Protein AF-A0A6M8HY46-F1 (afdb_monomer)

pLDDT: mean 87.0, std 11.38, range [36.12, 97.62]

Solvent-accessible surface area (backbone atoms only — not comparable to full-atom values): 14421 Å² total; per-residue (Å²): 135,82,87,56,67,69,51,73,50,73,51,75,43,36,33,42,38,44,47,75,97,75,38,59,34,36,33,39,39,39,37,40,35,39,36,30,63,43,80,40,85,47,103,86,55,80,64,50,73,41,64,33,35,41,39,40,38,43,29,23,40,53,49,40,84,61,55,84,82,42,60,67,64,39,78,38,35,58,48,26,30,39,32,39,71,41,82,34,80,90,74,72,43,78,43,48,36,30,37,82,44,76,78,67,87,56,64,75,48,70,88,59,55,90,45,49,54,69,59,53,56,48,40,54,49,53,57,49,42,40,73,75,43,34,85,18,36,45,56,66,51,75,46,52,48,89,68,27,80,46,71,66,53,28,52,52,53,51,53,58,47,41,59,34,61,53,49,62,61,60,36,67,51,96,89,36,72,66,20,25,29,43,34,57,88,47,44,42,62,75,44,44,66,78,91,76,56,92,36,56,42,80,47,61,55,71,56,54,52,50,54,49,51,52,49,52,51,51,51,51,52,50,52,51,54,50,50,56,50,51,53,49,55,51,51,53,50,53,50,53,54,50,54,49,52,50,50,52,53,49,50,54,52,52,52,54,67,76,52,70,133

Sequence (261 aa):
MDESNRTARAHTKLVRLLGQKNETHLLLINTESSLRDERLHESSAEPVTLTKAEIQLKVHYLDGPLLRETTSGSPIANFGGTIEPVWNSKTNGWCQRVRLSNGFVIIERPELRGLGLGTYLFAQIVLWAKRVAPQAWVQAIVLSSVQARDTESRNRRNKFYEKFGFEFDYRSVDGIKDAEGSSQSINISDMKVPDKIETIEVLPLINFLRENFEQMRKERSRFHSEVQRYERVVADHVALCRENNLLISLGRWLYRIRRPE

Mean predicted aligned error: 9.8 Å

Radius of gyration: 32.33 Å; Cα contacts (8 Å, |Δi|>4): 412; chains: 1; bounding box: 92×44×101 Å

Secondary structure (DSSP, 8-state):
------EEEEEEEEEEEE-GGG-EEEEEEEEEEEEEEEEEEETTEEEEEEEEEEEEEEEEEEESGGGGTS-TTEEEEEEEEEEEEEEETTTTEEEEEEE-SSS---BS-GGGTTSSHHHHHHHHHHHHHHHH-TTPEEPPPEE-GGG-SSHHHHHHHHHHHHTTT--EEEEEETTEEEEEEEEPP-BTTT----S--TTEEEE-HHHHHHHHHHHHHHHHHHHHHHHHHHHHHHHHHHHHHHHHHHHHHHHHHHHHHH---

Organism: NCBI:txid1484109

Structure (mmCIF, N/CA/C/O backbone):
data_AF-A0A6M8HY46-F1
#
_entry.id   AF-A0A6M8HY46-F1
#
loop_
_atom_site.group_PDB
_atom_site.id
_atom_site.type_symbol
_atom_site.label_atom_id
_atom_site.label_alt_id
_atom_site.label_comp_id
_atom_site.label_asym_id
_atom_site.label_entity_id
_atom_site.label_seq_id
_atom_site.pdbx_PDB_ins_code
_atom_site.Cartn_x
_atom_site.Cartn_y
_atom_site.Cartn_z
_atom_site.occupancy
_atom_site.B_iso_or_equiv
_atom_site.auth_seq_id
_atom_site.auth_comp_id
_atom_site.auth_asym_id
_atom_site.auth_atom_id
_atom_site.pdbx_PDB_model_num
ATOM 1 N N . MET A 1 1 ? 14.517 -16.560 30.825 1.00 36.12 1 MET A N 1
ATOM 2 C CA . MET A 1 1 ? 14.727 -15.700 29.644 1.00 36.12 1 MET A CA 1
ATOM 3 C C . MET A 1 1 ? 14.029 -16.402 28.504 1.00 36.12 1 MET A C 1
ATOM 5 O O . MET A 1 1 ? 14.567 -17.380 28.013 1.00 36.12 1 MET A O 1
ATOM 9 N N . ASP A 1 2 ? 12.782 -16.028 28.225 1.00 39.19 2 ASP A N 1
ATOM 10 C CA . ASP A 1 2 ? 11.952 -16.750 27.258 1.00 39.19 2 ASP A CA 1
ATOM 11 C C . ASP A 1 2 ? 12.088 -16.067 25.896 1.00 39.19 2 ASP A C 1
ATOM 13 O O . ASP A 1 2 ? 11.569 -14.969 25.667 1.00 39.19 2 ASP A O 1
ATOM 17 N N . GLU A 1 3 ? 12.889 -16.685 25.034 1.00 41.69 3 GLU A N 1
ATOM 18 C CA . GLU A 1 3 ? 13.154 -16.299 23.649 1.00 41.69 3 GLU A CA 1
ATOM 19 C C . GLU A 1 3 ? 11.897 -16.619 22.818 1.00 41.69 3 GLU A C 1
ATOM 21 O O . GLU A 1 3 ? 11.831 -17.549 22.021 1.00 41.69 3 GLU A O 1
ATOM 26 N N . SER A 1 4 ? 10.829 -15.879 23.107 1.00 52.06 4 SER A N 1
ATOM 27 C CA . SER A 1 4 ? 9.475 -16.097 22.608 1.00 52.06 4 SER A CA 1
ATOM 28 C C . SER A 1 4 ? 9.398 -15.835 21.100 1.00 52.06 4 SER A C 1
ATOM 30 O O . SER A 1 4 ? 9.246 -14.708 20.635 1.00 52.06 4 SER A O 1
ATOM 32 N N . ASN A 1 5 ? 9.551 -16.922 20.341 1.00 60.97 5 ASN A N 1
ATOM 33 C CA . ASN A 1 5 ? 8.979 -17.225 19.026 1.00 60.97 5 ASN A CA 1
ATOM 34 C C . ASN A 1 5 ? 8.768 -16.026 18.073 1.00 60.97 5 ASN A C 1
ATOM 36 O O . ASN A 1 5 ? 7.674 -15.780 17.559 1.00 60.97 5 ASN A O 1
ATOM 40 N N . ARG A 1 6 ? 9.831 -15.256 17.814 1.00 68.12 6 ARG A N 1
ATOM 41 C CA . ARG A 1 6 ? 9.782 -14.143 16.861 1.00 68.12 6 ARG A CA 1
ATOM 42 C C . ARG A 1 6 ? 9.878 -14.680 15.436 1.00 68.12 6 ARG A C 1
ATOM 44 O O . ARG A 1 6 ? 10.951 -15.074 14.989 1.00 68.12 6 ARG A O 1
ATOM 51 N N . THR A 1 7 ? 8.779 -14.633 14.688 1.00 81.19 7 THR A N 1
ATOM 52 C CA . THR A 1 7 ? 8.794 -14.961 13.254 1.00 81.19 7 THR A CA 1
ATOM 53 C C . THR A 1 7 ? 8.897 -13.675 12.444 1.00 81.19 7 THR A C 1
ATOM 55 O O . THR A 1 7 ? 8.008 -12.827 12.506 1.00 81.19 7 THR A O 1
ATOM 58 N N . ALA A 1 8 ? 9.970 -13.530 11.665 1.00 85.94 8 ALA A N 1
ATOM 59 C CA . ALA A 1 8 ? 10.131 -12.454 10.692 1.00 85.94 8 ALA A CA 1
ATOM 60 C C . ALA A 1 8 ? 9.970 -13.002 9.268 1.00 85.94 8 ALA A C 1
ATOM 62 O O . ALA A 1 8 ? 10.471 -14.078 8.944 1.00 85.94 8 ALA A O 1
ATOM 63 N N . ARG A 1 9 ? 9.263 -12.268 8.409 1.00 90.50 9 ARG A N 1
ATOM 64 C CA . ARG A 1 9 ? 9.092 -12.595 6.989 1.00 90.50 9 ARG A CA 1
ATOM 65 C C . ARG A 1 9 ? 9.348 -11.357 6.152 1.00 90.50 9 ARG A C 1
ATOM 67 O O . ARG A 1 9 ? 8.734 -10.319 6.392 1.00 90.50 9 ARG A O 1
ATOM 74 N N . ALA A 1 10 ? 10.195 -11.499 5.142 1.00 90.94 10 ALA A N 1
ATOM 75 C CA . ALA A 1 10 ? 10.438 -10.480 4.134 1.00 90.94 10 ALA A CA 1
ATOM 76 C C . ALA A 1 10 ? 10.132 -11.056 2.751 1.00 90.94 10 ALA A C 1
ATOM 78 O O . ALA A 1 10 ? 10.461 -12.207 2.466 1.00 90.94 10 ALA A O 1
ATOM 79 N N . HIS A 1 11 ? 9.482 -10.272 1.900 1.00 92.06 11 HIS A N 1
ATOM 80 C CA . HIS A 1 11 ? 9.309 -10.613 0.495 1.00 92.06 11 HIS A CA 1
ATOM 81 C C . HIS A 1 11 ? 9.240 -9.354 -0.362 1.00 92.06 11 HIS A C 1
ATOM 83 O O . HIS A 1 11 ? 8.873 -8.277 0.108 1.00 92.06 11 HIS A O 1
ATOM 89 N N . THR A 1 12 ? 9.561 -9.519 -1.639 1.00 92.62 12 THR A N 1
ATOM 90 C CA . THR A 1 12 ? 9.604 -8.430 -2.609 1.00 92.62 12 THR A CA 1
ATOM 91 C C . THR A 1 12 ? 8.684 -8.747 -3.775 1.00 92.62 12 THR A C 1
ATOM 93 O O . THR A 1 12 ? 8.670 -9.868 -4.284 1.00 92.62 12 THR A O 1
ATOM 96 N N . LYS A 1 13 ? 7.911 -7.750 -4.203 1.00 94.62 13 LYS A N 1
ATOM 97 C CA . LYS A 1 13 ? 7.051 -7.819 -5.384 1.00 94.62 13 LYS A CA 1
ATOM 98 C C . LYS A 1 13 ? 7.491 -6.769 -6.392 1.00 94.62 13 LYS A C 1
ATOM 100 O O . LYS A 1 13 ? 7.705 -5.614 -6.027 1.00 94.62 13 LYS A O 1
ATOM 105 N N . LEU A 1 14 ? 7.575 -7.173 -7.653 1.00 95.00 14 LEU A N 1
ATOM 106 C CA . LEU A 1 14 ? 7.642 -6.245 -8.770 1.00 95.00 14 LEU A CA 1
ATOM 107 C C . LEU A 1 14 ? 6.213 -5.921 -9.200 1.00 95.00 14 LEU A C 1
ATOM 109 O O . LEU A 1 14 ? 5.400 -6.826 -9.388 1.00 95.00 14 LEU A O 1
ATOM 113 N N . VAL A 1 15 ? 5.900 -4.639 -9.328 1.00 95.25 15 VAL A N 1
ATOM 114 C CA . VAL A 1 15 ? 4.565 -4.167 -9.683 1.00 95.25 15 VAL A CA 1
ATOM 115 C C . VAL A 1 15 ? 4.645 -3.261 -10.896 1.00 95.25 15 VAL A C 1
ATOM 117 O O . VAL A 1 15 ? 5.430 -2.316 -10.924 1.00 95.25 15 VAL A O 1
ATOM 120 N N . ARG A 1 16 ? 3.793 -3.540 -11.879 1.00 94.62 16 ARG A N 1
ATOM 121 C CA . ARG A 1 16 ? 3.498 -2.644 -12.987 1.00 94.62 16 ARG A CA 1
ATOM 122 C C . ARG A 1 16 ? 2.282 -1.804 -12.621 1.00 94.62 16 ARG A C 1
ATOM 124 O O . ARG A 1 16 ? 1.229 -2.346 -12.290 1.00 94.62 16 ARG A O 1
ATOM 131 N N . LEU A 1 17 ? 2.444 -0.490 -12.675 1.00 95.50 17 LEU A N 1
ATOM 132 C CA . LEU A 1 17 ? 1.395 0.492 -12.451 1.00 95.50 17 LEU A CA 1
ATOM 133 C C . LEU A 1 17 ? 1.113 1.225 -13.765 1.00 95.50 17 LEU A C 1
ATOM 135 O O . LEU A 1 17 ? 2.021 1.810 -14.354 1.00 95.50 17 LEU A O 1
ATOM 139 N N . LEU A 1 18 ? -0.139 1.190 -14.211 1.00 94.31 18 LEU A N 1
ATOM 140 C CA . LEU A 1 18 ? -0.606 1.908 -15.392 1.00 94.31 18 LEU A CA 1
ATOM 141 C C . LEU A 1 18 ? -1.011 3.333 -15.002 1.00 94.31 18 LEU A C 1
ATOM 143 O O . LEU A 1 18 ? -1.899 3.541 -14.172 1.00 94.31 18 LEU A O 1
ATOM 147 N N . GLY A 1 19 ? -0.308 4.299 -15.582 1.00 88.56 19 GLY A N 1
ATOM 148 C CA . GLY A 1 19 ? -0.511 5.730 -15.425 1.00 88.56 19 GLY A CA 1
ATOM 149 C C . GLY A 1 19 ? -1.497 6.319 -16.427 1.00 88.56 19 GLY A C 1
ATOM 150 O O . GLY A 1 19 ? -2.161 5.626 -17.202 1.00 88.56 19 GLY A O 1
ATOM 151 N N . GLN A 1 20 ? -1.591 7.647 -16.413 1.00 82.38 20 GLN A N 1
ATOM 152 C CA . GLN A 1 20 ? -2.360 8.375 -17.419 1.00 82.38 20 GLN A CA 1
ATOM 153 C C . GLN A 1 20 ? -1.732 8.183 -18.807 1.00 82.38 20 GLN A C 1
ATOM 155 O O . GLN A 1 20 ? -0.542 7.910 -18.926 1.00 82.38 20 GLN A O 1
ATOM 160 N N . LYS A 1 21 ? -2.537 8.300 -19.872 1.00 84.44 21 LYS A N 1
ATOM 161 C CA . LYS A 1 21 ? -2.082 8.114 -21.268 1.00 84.44 21 LYS A CA 1
ATOM 162 C C . LYS A 1 21 ? -1.397 6.762 -21.534 1.00 84.44 21 LYS A C 1
ATOM 164 O O . LYS A 1 21 ? -0.613 6.646 -22.471 1.00 84.44 21 LYS A O 1
ATOM 169 N N . ASN A 1 22 ? -1.731 5.741 -20.741 1.00 80.62 22 ASN A N 1
ATOM 170 C CA . ASN A 1 22 ? -1.172 4.393 -20.845 1.00 80.62 22 ASN A CA 1
ATOM 171 C C . ASN A 1 22 ? 0.342 4.319 -20.558 1.00 80.62 22 ASN A C 1
ATOM 173 O O . ASN A 1 22 ? 1.029 3.402 -21.012 1.00 80.62 22 ASN A O 1
ATOM 177 N N . GLU A 1 23 ? 0.868 5.285 -19.801 1.00 90.81 23 GLU A N 1
ATOM 178 C CA . GLU A 1 23 ? 2.235 5.235 -19.298 1.00 90.81 23 GLU A CA 1
ATOM 179 C C . GLU A 1 23 ? 2.414 4.054 -18.343 1.00 90.81 23 GLU A C 1
ATOM 181 O O . GLU A 1 23 ? 1.526 3.713 -17.565 1.00 90.81 23 GLU A O 1
ATOM 186 N N . THR A 1 24 ? 3.575 3.409 -18.402 1.00 93.44 24 THR A N 1
ATOM 187 C CA . THR A 1 24 ? 3.898 2.282 -17.528 1.00 93.44 24 THR A CA 1
ATOM 188 C C . THR A 1 24 ? 4.953 2.701 -16.517 1.00 93.44 24 THR A C 1
ATOM 190 O O . THR A 1 24 ? 6.006 3.220 -16.884 1.00 93.44 24 THR A O 1
ATOM 193 N N . HIS A 1 25 ? 4.676 2.442 -15.243 1.00 94.00 25 HIS A N 1
ATOM 194 C CA . HIS A 1 25 ? 5.615 2.627 -14.145 1.00 94.00 25 HIS A CA 1
ATOM 195 C C . HIS A 1 25 ? 5.941 1.272 -13.518 1.00 94.00 25 HIS A C 1
ATOM 197 O O . HIS A 1 25 ? 5.037 0.507 -13.171 1.00 94.00 25 HIS A O 1
ATOM 203 N N . LEU A 1 26 ? 7.225 0.974 -13.347 1.00 94.31 26 LEU A N 1
ATOM 204 C CA . LEU A 1 26 ? 7.693 -0.218 -12.649 1.00 94.31 26 LEU A CA 1
ATOM 205 C C . LEU A 1 26 ? 8.107 0.149 -11.230 1.00 94.31 26 LEU A C 1
ATOM 207 O O . LEU A 1 26 ? 8.917 1.049 -11.012 1.00 94.31 26 LEU A O 1
ATOM 211 N N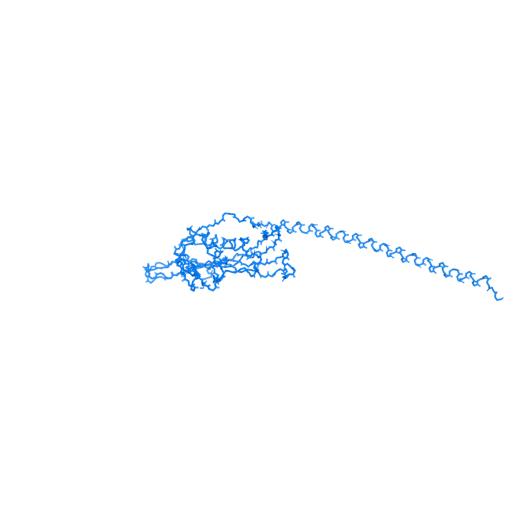 . LEU A 1 27 ? 7.549 -0.571 -10.263 1.00 95.69 27 LEU A N 1
ATOM 212 C CA . LEU A 1 27 ? 7.721 -0.328 -8.838 1.00 95.69 27 LEU A CA 1
ATOM 213 C C . LEU A 1 27 ? 8.221 -1.589 -8.139 1.00 95.69 27 LEU A C 1
ATOM 215 O O . LEU A 1 27 ? 7.752 -2.694 -8.413 1.00 95.69 27 LEU A O 1
ATOM 219 N N . LEU A 1 28 ? 9.115 -1.414 -7.171 1.00 95.56 28 LEU A N 1
ATOM 220 C CA . LEU A 1 28 ? 9.526 -2.469 -6.253 1.00 95.56 28 LEU A CA 1
ATOM 221 C C . LEU A 1 28 ? 8.842 -2.265 -4.907 1.00 95.56 28 LEU A C 1
ATOM 223 O O . LEU A 1 28 ? 9.018 -1.223 -4.278 1.00 95.56 28 LEU A O 1
ATOM 227 N N . ILE A 1 29 ? 8.100 -3.263 -4.439 1.00 96.38 29 ILE A N 1
ATOM 228 C CA . ILE A 1 29 ? 7.456 -3.238 -3.125 1.00 96.38 29 ILE A CA 1
ATOM 229 C C . ILE A 1 29 ? 8.140 -4.269 -2.241 1.00 96.38 29 ILE A C 1
ATOM 231 O O . ILE A 1 29 ? 7.979 -5.474 -2.439 1.00 96.38 29 ILE A O 1
ATOM 235 N N . ASN A 1 30 ? 8.877 -3.784 -1.249 1.00 96.12 30 ASN A N 1
ATOM 236 C CA . ASN A 1 30 ? 9.467 -4.609 -0.206 1.00 96.12 30 ASN A CA 1
ATOM 237 C C . ASN A 1 30 ? 8.501 -4.662 0.969 1.00 96.12 30 ASN A C 1
ATOM 239 O O . ASN A 1 30 ? 8.101 -3.623 1.489 1.00 96.12 30 ASN A O 1
ATOM 243 N N . THR A 1 31 ? 8.107 -5.864 1.368 1.00 96.50 31 THR A N 1
ATOM 244 C CA . THR A 1 31 ? 7.236 -6.093 2.516 1.00 96.50 31 THR A CA 1
ATOM 245 C C . THR A 1 31 ? 7.997 -6.859 3.581 1.00 96.50 31 THR A C 1
ATOM 247 O O . THR A 1 31 ? 8.391 -8.006 3.373 1.00 96.50 31 THR A O 1
ATOM 250 N N . GLU A 1 32 ? 8.161 -6.228 4.732 1.00 96.38 32 GLU A N 1
ATOM 251 C CA . GLU A 1 32 ? 8.745 -6.796 5.939 1.00 96.38 32 GLU A CA 1
ATOM 252 C C . GLU A 1 32 ? 7.624 -6.956 6.965 1.00 96.38 32 GLU A C 1
ATOM 254 O O . GLU A 1 32 ? 6.797 -6.065 7.139 1.00 96.38 32 GLU A O 1
ATOM 259 N N . SER A 1 33 ? 7.556 -8.097 7.638 1.00 95.25 33 SER A N 1
ATOM 260 C CA . SER A 1 33 ? 6.594 -8.320 8.713 1.00 95.25 33 SER A CA 1
ATOM 261 C C . SER A 1 33 ? 7.229 -9.114 9.837 1.00 95.25 33 SER A C 1
ATOM 263 O O . SER A 1 33 ? 8.087 -9.967 9.601 1.00 95.25 33 SER A O 1
ATOM 265 N N . SER A 1 34 ? 6.804 -8.838 11.061 1.00 94.69 34 SER A N 1
ATOM 266 C CA . SER A 1 34 ? 7.218 -9.600 12.228 1.00 94.69 34 SER A CA 1
ATOM 267 C C . SER A 1 34 ? 6.037 -9.857 13.146 1.00 94.69 34 SER A C 1
ATOM 269 O O . SER A 1 34 ? 5.108 -9.054 13.211 1.00 94.69 34 SER A O 1
ATOM 271 N N . LEU A 1 35 ? 6.072 -10.989 13.834 1.00 93.38 35 LEU A N 1
ATOM 272 C CA . LEU A 1 35 ? 5.115 -11.336 14.873 1.00 93.38 35 LEU A CA 1
ATOM 273 C C . LEU A 1 35 ? 5.852 -11.961 16.054 1.00 93.38 35 LEU A C 1
ATOM 275 O O . LEU A 1 35 ? 6.887 -12.611 15.880 1.00 93.38 35 LEU A O 1
ATOM 279 N N . ARG A 1 36 ? 5.315 -11.731 17.244 1.00 91.94 36 ARG A N 1
ATOM 280 C CA . ARG A 1 36 ? 5.731 -12.350 18.498 1.00 91.94 36 ARG A CA 1
ATOM 281 C C . ARG A 1 36 ? 4.516 -12.479 19.400 1.00 91.94 36 ARG A C 1
ATOM 283 O O . ARG A 1 36 ? 3.677 -11.577 19.426 1.00 91.94 36 ARG A O 1
ATOM 290 N N . ASP A 1 37 ? 4.451 -13.563 20.147 1.00 88.94 37 ASP A N 1
ATOM 291 C CA . ASP A 1 37 ? 3.416 -13.736 21.154 1.00 88.94 37 ASP A CA 1
ATOM 292 C C . ASP A 1 37 ? 3.875 -13.127 22.476 1.00 88.94 37 ASP A C 1
ATOM 294 O O . ASP A 1 37 ? 5.024 -13.276 22.890 1.00 88.94 37 ASP A O 1
ATOM 298 N N . GLU A 1 38 ? 2.977 -12.386 23.113 1.00 84.81 38 GLU A N 1
ATOM 299 C CA . GLU A 1 38 ? 3.217 -11.691 24.367 1.00 84.81 38 GLU A CA 1
ATOM 300 C C . GLU A 1 38 ? 2.279 -12.268 25.424 1.00 84.81 38 GLU A C 1
ATOM 302 O O . GLU A 1 38 ? 1.055 -12.266 25.273 1.00 84.81 38 GLU A O 1
ATOM 307 N N . ARG A 1 39 ? 2.872 -12.811 26.488 1.00 84.81 39 ARG A N 1
ATOM 308 C CA . ARG A 1 39 ? 2.135 -13.385 27.611 1.00 84.81 39 ARG A CA 1
ATOM 309 C C . ARG A 1 39 ? 1.835 -12.279 28.613 1.00 84.81 39 ARG A C 1
ATOM 311 O O . ARG A 1 39 ? 2.753 -11.686 29.175 1.00 84.81 39 ARG A O 1
ATOM 318 N N . LEU A 1 40 ? 0.556 -11.999 28.819 1.00 83.19 40 LEU A N 1
ATOM 319 C CA . LEU A 1 40 ? 0.087 -10.883 29.629 1.00 83.19 40 LEU A CA 1
ATOM 320 C C . LEU A 1 40 ? -0.595 -11.406 30.883 1.00 83.19 40 LEU A C 1
ATOM 322 O O . LEU A 1 40 ? -1.429 -12.308 30.831 1.00 83.19 40 LEU A O 1
ATOM 326 N N . HIS A 1 41 ? -0.212 -10.834 32.019 1.00 77.81 41 HIS A N 1
ATOM 327 C CA . HIS A 1 41 ? -0.793 -11.178 33.305 1.00 77.81 41 HIS A CA 1
ATOM 328 C C . HIS A 1 41 ? -2.026 -10.325 33.580 1.00 77.81 41 HIS A C 1
ATOM 330 O O . HIS A 1 41 ? -2.071 -9.131 33.276 1.00 77.81 41 HIS A O 1
ATOM 336 N N . GLU A 1 42 ? -3.010 -10.956 34.198 1.00 71.94 42 GLU A N 1
ATOM 337 C CA . GLU A 1 42 ? -4.210 -10.321 34.704 1.00 71.94 42 GLU A CA 1
ATOM 338 C C . GLU A 1 42 ? -4.318 -10.676 36.184 1.00 71.94 42 GLU A C 1
ATOM 340 O O . GLU A 1 42 ? -4.124 -11.832 36.558 1.00 71.94 42 GLU A O 1
ATOM 345 N N . SER A 1 43 ? -4.578 -9.687 37.042 1.00 63.56 43 SER A N 1
ATOM 346 C CA . SER A 1 43 ? -4.433 -9.809 38.503 1.00 63.56 43 SER A CA 1
ATOM 347 C C . SER A 1 43 ? -5.334 -10.867 39.166 1.00 63.56 43 SER A C 1
ATOM 349 O O . SER A 1 43 ? -5.256 -11.049 40.377 1.00 63.56 43 SER A O 1
ATOM 351 N N . SER A 1 44 ? -6.188 -11.560 38.403 1.00 56.69 44 SER A N 1
ATOM 352 C CA . SER A 1 44 ? -7.092 -12.608 38.896 1.00 56.69 44 SER A CA 1
ATOM 353 C C . SER A 1 44 ? -7.422 -13.722 37.883 1.00 56.69 44 SER A C 1
ATOM 355 O O . SER A 1 44 ? -8.296 -14.537 38.165 1.00 56.69 44 SER A O 1
ATOM 357 N N . ALA A 1 45 ? -6.742 -13.790 36.728 1.00 67.81 45 ALA A N 1
ATOM 358 C CA . ALA A 1 45 ? -7.051 -14.752 35.661 1.00 67.81 45 ALA A CA 1
ATOM 359 C C . ALA A 1 45 ? -5.798 -15.445 35.101 1.00 67.81 45 ALA A C 1
ATOM 361 O O . ALA A 1 45 ? -4.666 -15.006 35.329 1.00 67.81 45 ALA A O 1
ATOM 362 N N . GLU A 1 46 ? -6.002 -16.550 34.373 1.00 71.88 46 GLU A N 1
ATOM 363 C CA . GLU A 1 46 ? -4.920 -17.200 33.634 1.00 71.88 46 GLU A CA 1
ATOM 364 C C . GLU A 1 46 ? -4.273 -16.217 32.644 1.00 71.88 46 GLU A C 1
ATOM 366 O O . GLU A 1 46 ? -4.967 -15.402 32.033 1.00 71.88 46 GLU A O 1
ATOM 371 N N . PRO A 1 47 ? -2.940 -16.272 32.469 1.00 75.25 47 PRO A N 1
ATOM 372 C CA . PRO A 1 47 ? -2.245 -15.354 31.584 1.00 75.25 47 PRO A CA 1
ATOM 373 C C . PRO A 1 47 ? -2.716 -15.526 30.138 1.00 75.25 47 PRO A C 1
ATOM 375 O O . PRO A 1 47 ? -2.578 -16.601 29.549 1.00 75.25 47 PRO A O 1
ATOM 378 N N . VAL A 1 48 ? -3.208 -14.440 29.550 1.00 83.88 48 VAL A N 1
ATOM 379 C CA . VAL A 1 48 ? -3.643 -14.408 28.154 1.00 83.88 48 VAL A CA 1
ATOM 380 C C . VAL A 1 48 ? -2.417 -14.228 27.268 1.00 83.88 48 VAL A C 1
ATOM 382 O O . VAL A 1 48 ? -1.572 -13.368 27.514 1.00 83.88 48 VAL A O 1
ATOM 385 N N . THR A 1 49 ? -2.311 -15.038 26.219 1.00 84.31 49 THR A N 1
ATOM 386 C CA . THR A 1 49 ? -1.269 -14.874 25.201 1.00 84.31 49 THR A CA 1
ATOM 387 C C . THR A 1 49 ? -1.863 -14.125 24.019 1.00 84.31 49 THR A C 1
ATOM 389 O O . THR A 1 49 ? -2.791 -14.619 23.382 1.00 84.31 49 THR A O 1
ATOM 392 N N . LEU A 1 50 ? -1.354 -12.924 23.743 1.00 86.56 50 LEU A N 1
ATOM 393 C CA . LEU A 1 50 ? -1.798 -12.099 22.623 1.00 86.56 50 LEU A CA 1
ATOM 394 C C . LEU A 1 50 ? -0.646 -11.815 21.671 1.00 86.56 50 LEU A C 1
ATOM 396 O O . LEU A 1 50 ? 0.483 -11.553 22.078 1.00 86.56 50 LEU A O 1
ATOM 400 N N . THR A 1 51 ? -0.950 -11.813 20.380 1.00 90.06 51 THR A N 1
ATOM 401 C CA . THR A 1 51 ? 0.054 -11.547 19.355 1.00 90.06 51 THR A CA 1
ATOM 402 C C . THR A 1 51 ? 0.317 -10.052 19.232 1.00 90.06 51 THR A C 1
ATOM 404 O O . THR A 1 51 ? -0.608 -9.245 19.081 1.00 90.06 51 THR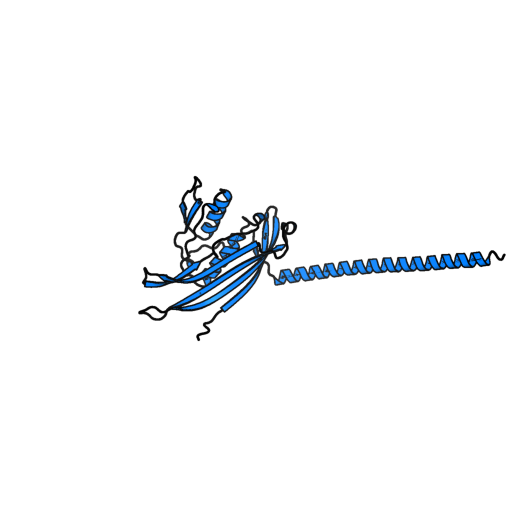 A O 1
ATOM 407 N N . LYS A 1 52 ? 1.602 -9.700 19.217 1.00 94.62 52 LYS A N 1
ATOM 408 C CA . LYS A 1 52 ? 2.125 -8.404 18.800 1.00 94.62 52 LYS A CA 1
ATOM 409 C C . LYS A 1 52 ? 2.780 -8.554 17.437 1.00 94.62 52 LYS A C 1
ATOM 411 O O . LYS A 1 52 ? 3.662 -9.393 17.254 1.00 94.62 52 LYS A O 1
ATOM 416 N N . ALA A 1 53 ? 2.369 -7.737 16.478 1.00 96.00 53 ALA A N 1
ATOM 417 C CA . ALA A 1 53 ? 2.848 -7.855 15.109 1.00 96.00 53 ALA A CA 1
ATOM 418 C C . ALA A 1 53 ? 3.023 -6.497 14.433 1.00 96.00 53 ALA A C 1
ATOM 420 O O . ALA A 1 53 ? 2.395 -5.508 14.805 1.00 96.00 53 ALA A O 1
ATOM 421 N N . GLU A 1 54 ? 3.872 -6.465 13.416 1.00 96.75 54 GLU A N 1
ATOM 422 C CA . GLU A 1 54 ? 4.150 -5.286 12.604 1.00 96.75 54 GLU A CA 1
ATOM 423 C C . GLU A 1 54 ? 4.301 -5.681 11.134 1.00 96.75 54 GLU A C 1
ATOM 425 O O . GLU A 1 54 ? 4.821 -6.757 10.823 1.00 96.75 54 GLU A O 1
ATOM 430 N N . ILE A 1 55 ? 3.864 -4.802 10.234 1.00 96.94 55 ILE A N 1
ATOM 431 C CA . ILE A 1 55 ? 4.127 -4.869 8.798 1.00 96.94 55 ILE A CA 1
ATOM 432 C C . ILE A 1 55 ? 4.638 -3.519 8.298 1.00 96.94 55 ILE A C 1
ATOM 434 O O . ILE A 1 55 ? 4.127 -2.472 8.689 1.00 96.94 55 ILE A O 1
ATOM 438 N N . GLN A 1 56 ? 5.614 -3.553 7.398 1.00 96.50 56 GLN A N 1
ATOM 439 C CA . GLN A 1 56 ? 6.167 -2.398 6.703 1.00 96.50 56 GLN A CA 1
ATOM 440 C C . GLN A 1 56 ? 6.233 -2.694 5.203 1.00 96.50 56 GLN A C 1
ATOM 442 O O . GLN A 1 56 ? 6.724 -3.742 4.784 1.00 96.50 56 GLN A O 1
ATOM 447 N N . LEU A 1 57 ? 5.738 -1.768 4.390 1.00 96.50 57 LEU A N 1
ATOM 448 C CA . LEU A 1 57 ? 5.738 -1.802 2.935 1.00 96.50 57 LEU A CA 1
ATOM 449 C C . LEU A 1 57 ? 6.501 -0.583 2.423 1.00 96.50 57 LEU A C 1
ATOM 451 O O . LEU A 1 57 ? 6.012 0.544 2.493 1.00 96.50 57 LEU A O 1
ATOM 455 N N . LYS A 1 58 ? 7.691 -0.818 1.872 1.00 95.69 58 LYS A N 1
ATOM 456 C CA . LYS A 1 58 ? 8.541 0.217 1.275 1.00 95.69 58 LYS A CA 1
ATOM 457 C C . LYS A 1 58 ? 8.458 0.116 -0.239 1.00 95.69 58 LYS A C 1
ATOM 459 O O . LYS A 1 58 ? 8.773 -0.933 -0.807 1.00 95.69 58 LYS A O 1
ATOM 464 N N . VAL A 1 59 ? 8.045 1.198 -0.887 1.00 96.19 59 VAL A N 1
ATOM 465 C CA . VAL A 1 59 ? 7.867 1.251 -2.340 1.00 96.19 59 VAL A CA 1
ATOM 466 C C . VAL A 1 59 ? 8.966 2.088 -2.964 1.00 96.19 59 VAL A C 1
ATOM 468 O O . VAL A 1 59 ? 9.160 3.238 -2.573 1.00 96.19 59 VAL A O 1
ATOM 471 N N . HIS A 1 60 ? 9.635 1.526 -3.964 1.00 95.06 60 HIS A N 1
ATOM 472 C CA . HIS A 1 60 ? 10.681 2.192 -4.726 1.00 95.06 60 HIS A CA 1
ATOM 473 C C . HIS A 1 60 ? 10.274 2.295 -6.191 1.00 95.06 60 HIS A C 1
ATOM 475 O O . HIS A 1 60 ? 9.715 1.351 -6.754 1.00 95.06 60 HIS A O 1
ATOM 481 N N . TYR A 1 61 ? 10.563 3.433 -6.808 1.00 94.69 61 TYR A N 1
ATOM 482 C CA . TYR A 1 61 ? 10.361 3.633 -8.236 1.00 94.69 61 TYR A CA 1
ATOM 483 C C . TYR A 1 61 ? 11.539 3.043 -9.004 1.00 94.69 61 TYR A C 1
ATOM 485 O O . TYR A 1 61 ? 12.673 3.454 -8.776 1.00 94.69 61 TYR A O 1
ATOM 493 N N . LEU A 1 62 ? 11.303 2.074 -9.885 1.00 92.38 62 LEU A N 1
ATOM 494 C CA . LEU A 1 62 ? 12.369 1.448 -10.668 1.00 92.38 62 LEU A CA 1
ATOM 495 C C . LEU A 1 62 ? 12.498 2.067 -12.051 1.00 92.38 62 LEU A C 1
ATOM 497 O O . LEU A 1 62 ? 13.609 2.405 -12.453 1.00 92.38 62 LEU A O 1
ATOM 501 N N . ASP A 1 63 ? 11.382 2.189 -12.765 1.00 90.88 63 ASP A N 1
ATOM 502 C CA . ASP A 1 63 ? 11.395 2.614 -14.160 1.00 90.88 63 ASP A CA 1
ATOM 503 C C . ASP A 1 63 ? 10.073 3.265 -14.580 1.00 90.88 63 ASP A C 1
ATOM 505 O O . ASP A 1 63 ? 9.027 3.067 -13.953 1.00 90.88 63 ASP A O 1
ATOM 509 N N . GLY A 1 64 ? 10.135 4.042 -15.655 1.00 90.75 64 GLY A N 1
ATOM 510 C CA . GLY A 1 64 ? 9.019 4.739 -16.269 1.00 90.75 64 GLY A CA 1
ATOM 511 C C . GLY A 1 64 ? 9.306 6.224 -16.522 1.00 90.75 64 GLY A C 1
ATOM 512 O O . GLY A 1 64 ? 10.404 6.721 -16.257 1.00 90.75 64 GLY A O 1
ATOM 513 N N . PRO A 1 65 ? 8.303 6.968 -17.020 1.00 90.50 65 PRO A N 1
ATOM 514 C CA . PRO A 1 65 ? 8.461 8.359 -17.458 1.00 90.50 65 PRO A CA 1
ATOM 515 C C . PRO A 1 65 ? 9.022 9.327 -16.410 1.00 90.50 65 PRO A C 1
ATOM 517 O O . PRO A 1 65 ? 9.681 10.303 -16.771 1.00 90.50 65 PRO A O 1
ATOM 520 N N . LEU A 1 66 ? 8.827 9.040 -15.118 1.00 87.56 66 LEU A N 1
ATOM 521 C CA . LEU A 1 66 ? 9.290 9.908 -14.035 1.00 87.56 66 LEU A CA 1
ATOM 522 C C . LEU A 1 66 ? 10.805 9.821 -13.799 1.00 87.56 66 LEU A C 1
ATOM 524 O O . LEU A 1 66 ? 11.335 10.651 -13.066 1.00 87.56 66 LEU A O 1
ATOM 528 N N . LEU A 1 67 ? 11.536 8.887 -14.430 1.00 86.31 67 LEU A N 1
ATOM 529 C CA . LEU A 1 67 ? 13.005 8.816 -14.323 1.00 86.31 67 LEU A CA 1
ATOM 530 C C . LEU A 1 67 ? 13.729 10.062 -14.861 1.00 86.31 67 LEU A C 1
ATOM 532 O O . LEU A 1 67 ? 14.906 10.263 -14.581 1.00 86.31 67 LEU A O 1
ATOM 536 N N . ARG A 1 68 ? 13.043 10.929 -15.613 1.00 81.94 68 ARG A N 1
ATOM 537 C CA . ARG A 1 68 ? 13.591 12.239 -16.004 1.00 81.94 68 ARG A CA 1
ATOM 538 C C . ARG A 1 68 ? 13.754 13.187 -14.815 1.00 81.94 68 ARG A C 1
ATOM 540 O O . ARG A 1 68 ? 14.591 14.080 -14.855 1.00 81.94 68 ARG A O 1
ATOM 547 N N . GLU A 1 69 ? 12.959 12.978 -13.773 1.00 80.38 69 GLU A N 1
ATOM 548 C CA . GLU A 1 69 ? 12.854 13.835 -12.589 1.00 80.38 69 GLU A CA 1
ATOM 549 C C . GLU A 1 69 ? 13.227 13.079 -11.302 1.00 80.38 69 GLU A C 1
ATOM 551 O O . GLU A 1 69 ? 13.264 13.649 -10.210 1.00 80.38 69 GLU A O 1
ATOM 556 N N . THR A 1 70 ? 13.505 11.776 -11.403 1.00 79.06 70 THR A N 1
ATOM 557 C CA . THR A 1 70 ? 13.841 10.929 -10.265 1.00 79.06 70 THR A CA 1
ATOM 558 C C . THR A 1 70 ? 14.874 9.868 -10.603 1.00 79.06 70 THR A C 1
ATOM 560 O O . THR A 1 70 ? 15.038 9.470 -11.750 1.00 79.06 70 THR A O 1
ATOM 563 N N . THR A 1 71 ? 15.555 9.364 -9.580 1.00 86.94 71 THR A N 1
ATOM 564 C CA . THR A 1 71 ? 16.509 8.268 -9.737 1.00 86.94 71 THR A CA 1
ATOM 565 C C . THR A 1 71 ? 15.798 6.931 -9.564 1.00 86.94 71 THR A C 1
ATOM 567 O O . THR A 1 71 ? 14.940 6.777 -8.685 1.00 86.94 71 THR A O 1
ATOM 570 N N . SER A 1 72 ? 16.185 5.945 -10.375 1.00 89.69 72 SER A N 1
ATOM 571 C CA . SER A 1 72 ? 15.798 4.552 -10.154 1.00 89.69 72 SER A CA 1
ATOM 572 C C . SER A 1 72 ? 16.195 4.109 -8.742 1.00 89.69 72 SER A C 1
ATOM 574 O O . SER A 1 72 ? 17.264 4.462 -8.241 1.00 89.69 72 SER A O 1
ATOM 576 N N . GLY A 1 73 ? 15.309 3.377 -8.075 1.00 89.06 73 GLY A N 1
ATOM 577 C CA . GLY A 1 73 ? 15.449 2.969 -6.681 1.00 89.06 73 GLY A CA 1
ATOM 578 C C . GLY A 1 73 ? 15.021 4.025 -5.657 1.00 89.06 73 GLY A C 1
ATOM 579 O O . GLY A 1 73 ? 15.107 3.758 -4.462 1.00 89.06 73 GLY A O 1
ATOM 580 N N . SER A 1 74 ? 14.542 5.203 -6.071 1.00 90.38 74 SER A N 1
ATOM 581 C 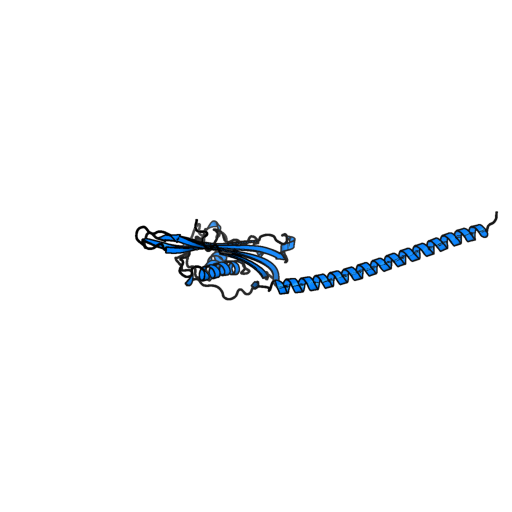CA . SER A 1 74 ? 14.072 6.222 -5.125 1.00 90.38 74 SER A CA 1
ATOM 582 C C . SER A 1 74 ? 12.829 5.753 -4.350 1.00 90.38 74 SER A C 1
ATOM 584 O O . SER A 1 74 ? 11.909 5.184 -4.950 1.00 90.38 74 SER A O 1
ATOM 586 N N . PRO A 1 75 ? 12.763 5.968 -3.021 1.00 93.06 75 PRO A N 1
ATOM 587 C CA . PRO A 1 75 ? 11.576 5.643 -2.242 1.00 93.06 75 PRO A CA 1
ATOM 588 C C . PRO A 1 75 ? 10.441 6.615 -2.586 1.00 93.06 75 PRO A C 1
ATOM 590 O O . PRO A 1 75 ? 10.645 7.827 -2.634 1.00 93.06 75 PRO A O 1
ATOM 593 N N . ILE A 1 76 ? 9.239 6.085 -2.811 1.00 94.00 76 ILE A N 1
ATOM 594 C CA . ILE A 1 76 ? 8.059 6.883 -3.188 1.00 94.00 76 ILE A CA 1
ATOM 595 C C . ILE A 1 76 ? 6.869 6.721 -2.245 1.00 94.00 76 ILE A C 1
ATOM 597 O O . ILE A 1 76 ? 5.930 7.511 -2.315 1.00 94.00 76 ILE A O 1
ATOM 601 N N . ALA A 1 77 ? 6.869 5.692 -1.399 1.00 93.88 77 ALA A N 1
ATOM 602 C CA . ALA A 1 77 ? 5.848 5.501 -0.378 1.00 93.88 77 ALA A CA 1
ATOM 603 C C . ALA A 1 77 ? 6.354 4.567 0.724 1.00 93.88 77 ALA A C 1
ATOM 605 O O . ALA A 1 77 ? 7.089 3.609 0.459 1.00 93.88 77 ALA A O 1
ATOM 606 N N . ASN A 1 78 ? 5.897 4.821 1.949 1.00 94.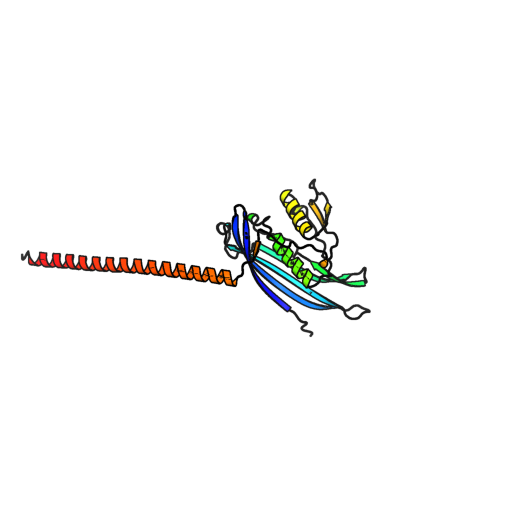31 78 ASN A N 1
ATOM 607 C CA . ASN A 1 78 ? 6.057 3.923 3.082 1.00 94.31 78 ASN A CA 1
ATOM 608 C C . ASN A 1 78 ? 4.699 3.733 3.763 1.00 94.31 78 ASN A C 1
ATOM 610 O O . ASN A 1 78 ? 4.031 4.699 4.128 1.00 94.31 78 ASN A O 1
ATOM 614 N N . PHE A 1 79 ? 4.278 2.483 3.875 1.00 95.50 79 PHE A N 1
ATOM 615 C CA . PHE A 1 79 ? 3.014 2.069 4.462 1.00 95.50 79 PHE A CA 1
ATOM 616 C C . PHE A 1 79 ? 3.324 1.054 5.552 1.00 95.50 79 PHE A C 1
ATOM 618 O O . PHE A 1 79 ? 4.212 0.228 5.391 1.00 95.50 79 PHE A O 1
ATOM 625 N N . GLY A 1 80 ? 2.580 1.064 6.645 1.00 95.75 80 GLY A N 1
ATOM 626 C CA . GLY A 1 80 ? 2.790 0.075 7.688 1.00 95.75 80 GLY A CA 1
ATOM 627 C C . GLY A 1 80 ? 1.620 -0.009 8.635 1.00 95.75 80 GLY A C 1
ATOM 628 O O . GLY A 1 80 ? 0.702 0.808 8.583 1.00 95.75 80 GLY A O 1
ATOM 629 N N . GLY A 1 81 ? 1.649 -1.033 9.469 1.00 96.69 81 GLY A N 1
ATOM 630 C CA . GLY A 1 81 ? 0.621 -1.270 10.461 1.00 96.69 81 GLY A CA 1
ATOM 631 C C . GLY A 1 81 ? 1.153 -2.084 11.623 1.00 96.69 81 GLY A C 1
ATOM 632 O O . GLY A 1 81 ? 2.133 -2.820 11.495 1.00 96.69 81 GLY A O 1
ATOM 633 N N . THR A 1 82 ? 0.493 -1.949 12.765 1.00 97.19 82 THR A N 1
ATOM 634 C CA . THR A 1 82 ? 0.858 -2.640 13.999 1.00 97.19 82 THR A CA 1
ATOM 635 C C . THR A 1 82 ? -0.361 -3.286 14.630 1.00 97.19 82 THR A C 1
ATOM 637 O O . THR A 1 82 ? -1.470 -2.764 14.557 1.00 97.19 82 THR A O 1
ATOM 640 N N . ILE A 1 83 ? -0.143 -4.427 15.269 1.00 96.44 83 ILE A N 1
ATOM 641 C CA . ILE A 1 83 ? -1.101 -5.092 16.144 1.00 96.44 83 ILE A CA 1
ATOM 642 C C . ILE A 1 83 ? -0.458 -5.126 17.517 1.00 96.44 83 ILE A C 1
ATOM 644 O O . ILE A 1 83 ? 0.665 -5.610 17.671 1.00 96.44 83 ILE A O 1
ATOM 648 N N . GLU A 1 84 ? -1.158 -4.587 18.502 1.00 94.81 84 GLU A N 1
ATOM 649 C CA . GLU A 1 84 ? -0.686 -4.535 19.877 1.00 94.81 84 GLU A CA 1
ATOM 650 C C . GLU A 1 84 ? -1.790 -4.974 20.845 1.00 94.81 84 GLU A C 1
ATOM 652 O O . GLU A 1 84 ? -2.965 -4.645 20.635 1.00 94.81 84 GLU A O 1
ATOM 657 N N . PRO A 1 85 ? -1.426 -5.703 21.911 1.00 93.38 85 PRO A N 1
ATOM 658 C CA . PRO A 1 85 ? -2.303 -5.896 23.051 1.00 93.38 85 PRO A CA 1
ATOM 659 C C . PRO A 1 85 ? -2.589 -4.570 23.754 1.00 93.38 85 PRO A C 1
ATOM 661 O O . PRO A 1 85 ? -1.703 -3.729 23.919 1.00 93.38 85 PRO A O 1
ATOM 664 N N . VAL A 1 86 ? -3.827 -4.385 24.193 1.00 92.38 86 VAL A N 1
ATOM 665 C CA . VAL A 1 86 ? -4.277 -3.184 24.897 1.00 92.38 86 VAL A CA 1
ATOM 666 C C . VAL A 1 86 ? -5.196 -3.592 26.031 1.00 92.38 86 VAL A C 1
ATOM 668 O O . VAL A 1 86 ? -6.083 -4.424 25.854 1.00 92.38 86 VAL A O 1
ATOM 671 N N . TRP A 1 87 ? -4.999 -2.981 27.194 1.00 90.00 87 TRP A N 1
ATOM 672 C CA . TRP A 1 87 ? -5.919 -3.142 28.307 1.00 90.00 87 TRP A CA 1
ATOM 673 C C . TRP A 1 87 ? -7.216 -2.374 28.042 1.00 90.00 87 TRP A C 1
ATOM 675 O O . TRP A 1 87 ? -7.195 -1.162 27.807 1.00 90.00 87 TRP A O 1
ATOM 685 N N . ASN A 1 88 ? -8.350 -3.065 28.106 1.00 87.69 88 ASN A N 1
ATOM 686 C CA . ASN A 1 88 ? -9.668 -2.462 28.024 1.00 87.69 88 ASN A CA 1
ATOM 687 C C . ASN A 1 88 ? -10.274 -2.369 29.426 1.00 87.69 88 ASN A C 1
ATOM 689 O O . ASN A 1 88 ? -10.730 -3.358 29.996 1.00 87.69 88 ASN A O 1
ATOM 693 N N . SER A 1 89 ? -10.323 -1.150 29.964 1.00 86.50 89 SER A N 1
ATOM 694 C CA . SER A 1 89 ? -10.880 -0.887 31.294 1.00 86.50 89 SER A CA 1
ATOM 695 C C . SER A 1 89 ? -12.381 -1.158 31.395 1.00 86.50 89 SER A C 1
ATOM 697 O O . SER A 1 89 ? -12.860 -1.457 32.482 1.00 86.50 89 SER A O 1
ATOM 699 N N . LYS A 1 90 ? -13.131 -1.082 30.287 1.00 86.56 90 LYS A N 1
ATOM 700 C CA . LYS A 1 90 ? -14.582 -1.325 30.289 1.00 86.56 90 LYS A CA 1
ATOM 701 C C . LYS A 1 90 ? -14.916 -2.803 30.425 1.00 86.56 90 LYS A C 1
ATOM 703 O O . LYS A 1 90 ? -15.898 -3.145 31.068 1.00 86.56 90 LYS A O 1
ATOM 708 N N . THR A 1 91 ? -14.117 -3.662 29.798 1.00 85.25 91 THR A N 1
ATOM 709 C CA . THR A 1 91 ? -14.280 -5.119 29.880 1.00 85.25 91 THR A CA 1
ATOM 710 C C . THR A 1 91 ? -13.403 -5.740 30.960 1.00 85.25 91 THR A C 1
ATOM 712 O O . THR A 1 91 ? -13.480 -6.945 31.147 1.00 85.25 91 THR A O 1
ATOM 715 N N . ASN A 1 92 ? -12.574 -4.930 31.633 1.00 85.19 92 ASN A N 1
ATOM 716 C CA . ASN A 1 92 ? -11.554 -5.365 32.583 1.00 85.19 92 ASN A CA 1
ATOM 717 C C . ASN A 1 92 ? -10.762 -6.561 32.036 1.00 85.19 92 ASN A C 1
ATOM 719 O O . ASN A 1 92 ? -10.790 -7.627 32.633 1.00 85.19 92 ASN A O 1
ATOM 723 N N . GLY A 1 93 ? -10.163 -6.383 30.854 1.00 87.00 93 GLY A N 1
ATOM 724 C CA . GLY A 1 93 ? -9.433 -7.450 30.174 1.00 87.00 93 GLY A CA 1
ATOM 725 C C . GLY A 1 93 ? -8.616 -6.971 28.979 1.00 87.00 93 GLY A C 1
ATOM 726 O O . GLY A 1 93 ? -8.790 -5.853 28.481 1.00 87.00 93 GLY A O 1
ATOM 727 N N . TRP A 1 94 ? -7.712 -7.827 28.506 1.00 89.25 94 TRP A N 1
ATOM 728 C CA . TRP A 1 94 ? -6.862 -7.552 27.349 1.00 89.25 94 TRP A CA 1
ATOM 729 C C . TRP A 1 94 ? -7.597 -7.767 26.021 1.00 89.25 94 TRP A C 1
ATOM 731 O O . TRP A 1 94 ? -8.305 -8.754 25.832 1.00 89.25 94 TRP A O 1
ATOM 741 N N . CYS A 1 95 ? -7.384 -6.869 25.061 1.00 89.88 95 CYS A N 1
ATOM 742 C CA . CYS A 1 95 ? -7.850 -7.016 23.685 1.00 89.88 95 CYS A CA 1
ATOM 743 C C . CYS A 1 95 ? -6.742 -6.676 22.680 1.00 89.88 95 CYS A C 1
ATOM 745 O O . CYS A 1 95 ? -5.706 -6.119 23.040 1.00 89.88 95 CYS A O 1
ATOM 747 N N . GLN A 1 96 ? -6.950 -7.008 21.405 1.00 92.94 96 GLN A N 1
ATOM 748 C CA . GLN A 1 96 ? -6.041 -6.610 20.330 1.00 92.94 96 GLN A CA 1
ATOM 749 C C . GLN A 1 96 ? -6.555 -5.361 19.616 1.00 92.94 96 GLN A C 1
ATOM 751 O O . GLN A 1 96 ? -7.725 -5.279 19.226 1.00 92.94 96 GLN A O 1
ATOM 756 N N . ARG A 1 97 ? -5.647 -4.408 19.400 1.00 95.31 97 ARG A N 1
ATOM 757 C CA . ARG A 1 97 ? -5.876 -3.200 18.606 1.00 95.31 97 ARG A CA 1
ATOM 758 C C . ARG A 1 97 ? -4.966 -3.198 17.389 1.00 95.31 97 ARG A C 1
ATOM 760 O O . ARG A 1 97 ? -3.783 -3.511 17.505 1.00 95.31 97 ARG A O 1
ATOM 767 N N . VAL A 1 98 ? -5.505 -2.782 16.246 1.00 96.75 98 VAL A N 1
ATOM 768 C CA . VAL A 1 98 ? -4.753 -2.661 14.991 1.00 96.75 98 VAL A CA 1
ATOM 769 C C . VAL A 1 98 ? -4.629 -1.206 14.569 1.00 96.75 98 VAL A C 1
ATOM 771 O O . VAL A 1 98 ? -5.630 -0.511 14.417 1.00 96.75 98 VAL A O 1
ATOM 774 N N . ARG A 1 99 ? -3.406 -0.749 14.308 1.00 96.50 99 ARG A N 1
ATOM 775 C CA . ARG A 1 99 ? -3.130 0.480 13.556 1.00 96.50 99 ARG A CA 1
ATOM 776 C C . ARG A 1 99 ? -2.832 0.096 12.117 1.00 96.50 99 ARG A C 1
ATOM 778 O O . ARG A 1 99 ? -1.938 -0.706 11.874 1.00 96.50 99 ARG A O 1
ATOM 785 N N . LEU A 1 100 ? -3.566 0.662 11.166 1.00 95.06 100 LEU A N 1
ATOM 786 C CA . LEU A 1 100 ? -3.401 0.368 9.733 1.00 95.06 100 LEU A CA 1
ATOM 787 C C . LEU A 1 100 ? -2.541 1.409 8.999 1.00 95.06 100 LEU A C 1
ATOM 789 O O . LEU A 1 100 ? -2.451 1.392 7.774 1.00 95.06 100 LEU A O 1
ATOM 793 N N . SER A 1 101 ? -1.937 2.332 9.745 1.00 90.44 101 SER A N 1
ATOM 794 C CA . SER A 1 101 ? -0.962 3.293 9.24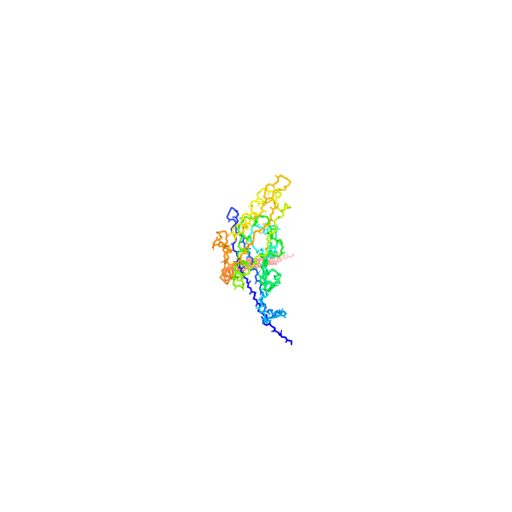4 1.00 90.44 101 SER A CA 1
ATOM 795 C C . SER A 1 101 ? 0.117 3.549 10.298 1.00 90.44 101 SER A C 1
ATOM 797 O O . SER A 1 101 ? -0.122 3.420 11.501 1.00 90.44 101 SER A O 1
ATOM 799 N N . ASN A 1 102 ? 1.284 4.013 9.850 1.00 82.06 102 ASN A N 1
ATOM 800 C CA . ASN A 1 102 ? 2.325 4.576 10.716 1.00 82.06 102 ASN A CA 1
ATOM 801 C C . ASN A 1 102 ? 2.082 6.082 10.970 1.00 82.06 102 ASN A C 1
ATOM 803 O O . ASN A 1 102 ? 3.015 6.882 10.965 1.00 82.06 102 ASN A O 1
ATOM 807 N N . GLY A 1 103 ? 0.819 6.499 11.109 1.00 76.69 103 GLY A N 1
ATOM 808 C CA . GLY A 1 103 ? 0.420 7.908 11.151 1.00 76.69 103 GLY A CA 1
ATOM 809 C C . GLY A 1 103 ? -0.076 8.395 9.792 1.00 76.69 103 GLY A C 1
ATOM 810 O O . GLY A 1 103 ? -1.275 8.328 9.521 1.00 76.69 103 GLY A O 1
ATOM 811 N N . PHE A 1 104 ? 0.829 8.859 8.925 1.00 71.56 104 PHE A N 1
ATOM 812 C CA . PHE A 1 104 ? 0.468 9.424 7.620 1.00 71.56 104 PHE A CA 1
ATOM 813 C C . PHE A 1 104 ? 0.589 8.414 6.479 1.00 71.56 104 PHE A C 1
ATOM 815 O O . PHE A 1 104 ? 1.531 7.630 6.412 1.00 71.56 104 PHE A O 1
ATOM 822 N N . VAL A 1 105 ? -0.368 8.476 5.554 1.00 82.94 105 VAL A N 1
ATOM 823 C CA . VAL A 1 105 ? -0.399 7.671 4.332 1.00 82.94 105 VAL A CA 1
ATOM 824 C C . VAL A 1 105 ? -0.165 8.600 3.146 1.00 82.94 105 VAL A C 1
ATOM 826 O O . VAL A 1 105 ? -1.062 9.348 2.755 1.00 82.94 105 VAL A O 1
ATOM 829 N N . ILE A 1 106 ? 1.051 8.590 2.599 1.00 86.06 106 ILE A N 1
ATOM 830 C CA . ILE A 1 106 ? 1.461 9.492 1.519 1.00 86.06 106 ILE A CA 1
ATOM 831 C C . ILE A 1 106 ? 2.157 8.701 0.410 1.00 86.06 106 ILE A C 1
ATOM 833 O O . ILE A 1 106 ? 2.949 7.794 0.654 1.00 86.06 106 ILE A O 1
ATOM 837 N N . ILE A 1 107 ? 1.830 9.073 -0.827 1.00 91.44 107 ILE A N 1
ATOM 838 C CA . ILE A 1 107 ? 2.624 8.758 -2.013 1.00 91.44 107 ILE A CA 1
ATOM 839 C C . ILE A 1 107 ? 3.349 10.050 -2.374 1.00 91.44 107 ILE A C 1
ATOM 841 O O . ILE A 1 107 ? 2.698 11.055 -2.680 1.00 91.44 107 ILE A O 1
ATOM 845 N N . GLU A 1 108 ? 4.674 10.034 -2.302 1.00 90.50 108 GLU A N 1
ATOM 846 C CA . GLU A 1 108 ? 5.523 11.223 -2.431 1.00 90.50 108 GLU A CA 1
ATOM 847 C C . GLU A 1 108 ? 5.438 11.848 -3.823 1.00 90.50 108 GLU A C 1
ATOM 849 O O . GLU A 1 108 ? 5.530 13.062 -3.958 1.00 90.50 108 GLU A O 1
ATOM 854 N N . ARG A 1 109 ? 5.185 11.032 -4.853 1.00 90.25 109 ARG A N 1
ATOM 855 C CA . ARG A 1 109 ? 5.009 11.477 -6.242 1.00 90.25 109 ARG A CA 1
ATOM 856 C C . ARG A 1 109 ? 3.541 11.793 -6.537 1.00 90.25 109 ARG A C 1
ATOM 858 O O . ARG A 1 109 ? 2.735 10.855 -6.573 1.00 90.25 109 ARG A O 1
ATOM 865 N N . PRO A 1 110 ? 3.154 13.072 -6.720 1.00 88.69 110 PRO A N 1
ATOM 866 C CA . PRO A 1 110 ? 1.775 13.446 -7.023 1.00 88.69 110 PRO A CA 1
ATOM 867 C C . PRO A 1 110 ? 1.222 12.779 -8.286 1.00 88.69 110 PRO A C 1
ATOM 869 O O . PRO A 1 110 ? 0.051 12.412 -8.302 1.00 88.69 110 PRO A O 1
ATOM 872 N N . GLU A 1 111 ? 2.071 12.546 -9.285 1.00 89.69 111 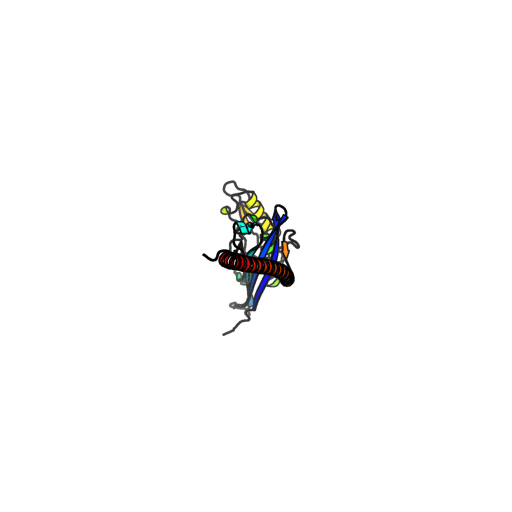GLU A N 1
ATOM 873 C CA . GLU A 1 111 ? 1.752 11.931 -10.580 1.00 89.69 111 GLU A CA 1
ATOM 874 C C . GLU A 1 111 ? 1.284 10.478 -10.425 1.00 89.69 111 GLU A C 1
ATOM 876 O O . GLU A 1 111 ? 0.515 9.969 -11.236 1.00 89.69 111 GLU A O 1
ATOM 881 N N . LEU A 1 112 ? 1.713 9.812 -9.346 1.00 91.12 112 LEU A N 1
ATOM 882 C CA . LEU A 1 112 ? 1.323 8.437 -9.031 1.00 91.12 112 LEU A CA 1
ATOM 883 C C . LEU A 1 112 ? 0.053 8.359 -8.165 1.00 91.12 112 LEU A C 1
ATOM 885 O O . LEU A 1 112 ? -0.458 7.267 -7.886 1.00 91.12 112 LEU A O 1
ATOM 889 N N . ARG A 1 113 ? -0.478 9.501 -7.706 1.00 90.44 113 ARG A N 1
ATOM 890 C CA . ARG A 1 113 ? -1.707 9.554 -6.902 1.00 90.44 113 ARG A CA 1
ATOM 891 C C . ARG A 1 113 ? -2.926 9.373 -7.801 1.00 90.44 113 ARG A C 1
ATOM 893 O O . ARG A 1 113 ? -2.960 9.799 -8.944 1.00 90.44 113 ARG A O 1
ATOM 900 N N . GLY A 1 114 ? -3.963 8.732 -7.265 1.00 88.06 114 GLY A N 1
ATOM 901 C CA . GLY A 1 114 ? -5.182 8.433 -8.027 1.00 88.06 114 GLY A CA 1
ATOM 902 C C . GLY A 1 114 ? -5.087 7.186 -8.913 1.00 88.06 114 GLY A C 1
ATOM 903 O O . GLY A 1 114 ? -6.122 6.639 -9.270 1.00 88.06 114 GLY A O 1
ATOM 904 N N . LEU A 1 115 ? -3.888 6.643 -9.147 1.00 91.69 115 LEU A N 1
ATOM 905 C CA . LEU A 1 115 ? -3.674 5.414 -9.924 1.00 91.69 115 LEU A CA 1
ATOM 906 C C . LEU A 1 115 ? -3.924 4.118 -9.127 1.00 91.69 115 LEU A C 1
ATOM 908 O O . LEU A 1 115 ? -3.458 3.053 -9.503 1.00 91.69 115 LEU A O 1
ATOM 912 N N . GLY A 1 116 ? -4.591 4.177 -7.972 1.00 92.81 116 GLY A N 1
ATOM 913 C CA . GLY A 1 116 ? -4.891 2.987 -7.159 1.00 92.81 116 GLY A CA 1
ATOM 914 C C . GLY A 1 116 ? -3.725 2.407 -6.339 1.00 92.81 116 GLY A C 1
ATOM 915 O O . GLY A 1 116 ? -3.971 1.524 -5.519 1.00 92.81 116 GLY A O 1
ATOM 916 N N . LEU A 1 117 ? -2.494 2.930 -6.458 1.00 94.88 117 LEU A N 1
ATOM 917 C CA . LEU A 1 117 ? -1.324 2.458 -5.690 1.00 94.88 117 LEU A CA 1
ATOM 918 C C . LEU A 1 117 ? -1.566 2.472 -4.176 1.00 94.88 117 LEU A C 1
ATOM 920 O O . LEU A 1 117 ? -1.315 1.478 -3.500 1.00 94.88 117 LEU A O 1
ATOM 924 N N . GLY A 1 118 ? -2.125 3.563 -3.647 1.00 94.75 118 GLY A N 1
ATOM 925 C CA . GLY A 1 118 ? -2.443 3.657 -2.220 1.00 94.75 118 GLY A CA 1
ATOM 926 C C . GLY A 1 118 ? -3.457 2.599 -1.787 1.00 94.75 118 GLY A C 1
ATOM 927 O O . GLY A 1 118 ? -3.283 1.965 -0.751 1.00 94.75 118 GLY A O 1
ATOM 928 N N . THR A 1 119 ? -4.491 2.359 -2.604 1.00 95.38 119 THR A N 1
ATOM 929 C CA . THR A 1 119 ? -5.500 1.318 -2.350 1.00 95.38 119 THR A CA 1
ATOM 930 C C . THR A 1 119 ? -4.859 -0.066 -2.322 1.00 95.38 119 THR A C 1
ATOM 932 O O . THR A 1 119 ? -5.152 -0.848 -1.426 1.00 95.38 119 THR A O 1
ATOM 935 N N . TYR A 1 120 ? -3.934 -0.360 -3.236 1.00 96.00 120 TYR A N 1
ATOM 936 C CA . TYR A 1 120 ? -3.235 -1.643 -3.245 1.00 96.00 120 TYR A CA 1
ATOM 937 C C . TYR A 1 120 ? -2.381 -1.847 -1.995 1.00 96.00 120 TYR A C 1
ATOM 939 O O . TYR A 1 120 ? -2.479 -2.889 -1.351 1.00 96.00 120 TYR A O 1
ATOM 947 N N . LEU A 1 121 ? -1.577 -0.848 -1.621 1.00 96.06 121 LEU A N 1
ATOM 948 C CA . LEU A 1 121 ? -0.707 -0.925 -0.445 1.00 96.06 121 LEU A CA 1
ATOM 949 C C . LEU A 1 121 ? -1.518 -1.093 0.843 1.00 96.06 121 LEU A C 1
ATOM 951 O O . LEU A 1 121 ? -1.201 -1.950 1.665 1.00 96.06 121 LEU A O 1
ATOM 955 N N . PHE A 1 122 ? -2.603 -0.333 0.989 1.00 96.69 122 PHE A N 1
ATOM 956 C CA . PHE A 1 122 ? -3.478 -0.438 2.153 1.00 96.69 122 PHE A CA 1
ATOM 957 C C . PHE A 1 122 ? -4.219 -1.779 2.200 1.00 96.69 122 PHE A C 1
ATOM 959 O O . PHE A 1 122 ? -4.310 -2.389 3.263 1.00 96.69 122 PHE A O 1
ATOM 966 N N . ALA A 1 123 ? -4.651 -2.310 1.050 1.00 96.75 123 ALA A N 1
ATOM 967 C CA . ALA A 1 123 ? -5.219 -3.653 0.963 1.00 96.75 123 ALA A CA 1
ATOM 968 C C . ALA A 1 123 ? -4.243 -4.727 1.466 1.00 96.75 123 ALA A C 1
ATOM 970 O O . ALA A 1 123 ? -4.662 -5.634 2.181 1.00 96.75 123 ALA A O 1
ATOM 971 N N . GLN A 1 124 ? -2.942 -4.615 1.170 1.00 96.06 124 GLN A N 1
ATOM 972 C CA . GLN A 1 124 ? -1.947 -5.551 1.709 1.00 96.06 124 GLN A CA 1
ATOM 973 C C . GLN A 1 124 ? -1.872 -5.497 3.245 1.00 96.06 124 GLN A C 1
ATOM 975 O O . GLN A 1 124 ? -1.746 -6.550 3.873 1.00 96.06 124 GLN A O 1
ATOM 980 N N . ILE A 1 125 ? -1.990 -4.310 3.855 1.00 97.00 125 ILE A N 1
ATOM 981 C CA . ILE A 1 125 ? -2.028 -4.160 5.320 1.00 97.00 125 ILE A CA 1
ATOM 982 C C . ILE A 1 125 ? -3.302 -4.787 5.887 1.00 97.00 125 ILE A C 1
ATOM 984 O O . ILE A 1 125 ? -3.221 -5.575 6.825 1.00 97.00 125 ILE A O 1
ATOM 988 N N . VAL A 1 126 ? -4.473 -4.502 5.312 1.00 97.44 126 VAL A N 1
ATOM 989 C CA . VAL A 1 126 ? -5.746 -5.069 5.789 1.00 97.44 126 VAL A CA 1
ATOM 990 C C . VAL A 1 126 ? -5.741 -6.597 5.672 1.00 97.44 126 VAL A C 1
ATOM 992 O O . VAL A 1 126 ? -6.101 -7.286 6.622 1.00 97.44 126 VAL A O 1
ATOM 995 N N . LEU A 1 127 ? -5.260 -7.154 4.556 1.00 96.75 127 LEU A N 1
ATOM 996 C CA . LEU A 1 127 ? -5.118 -8.605 4.368 1.00 96.75 127 LEU A CA 1
ATOM 997 C C . LEU A 1 127 ? -4.100 -9.231 5.329 1.00 96.75 127 LEU A C 1
ATOM 999 O O . LEU A 1 127 ? -4.255 -10.377 5.752 1.00 96.75 127 LEU A O 1
ATOM 1003 N N . TRP A 1 128 ? -3.032 -8.512 5.671 1.00 96.81 128 TRP A N 1
ATOM 1004 C CA . TRP A 1 128 ? -2.121 -8.935 6.728 1.00 96.81 128 TRP A CA 1
ATOM 1005 C C . TRP A 1 128 ? -2.826 -8.957 8.087 1.00 96.81 128 TRP A C 1
ATOM 1007 O O . TRP A 1 128 ? -2.808 -9.995 8.746 1.00 96.81 128 TRP A O 1
ATOM 1017 N N . ALA A 1 129 ? -3.518 -7.881 8.460 1.00 97.00 129 ALA A N 1
ATOM 1018 C CA . ALA A 1 129 ? -4.211 -7.783 9.738 1.00 97.00 129 ALA A CA 1
ATOM 1019 C C . ALA A 1 129 ? -5.308 -8.849 9.883 1.00 97.00 129 ALA A C 1
ATOM 1021 O O . ALA A 1 129 ? -5.367 -9.517 10.912 1.00 97.00 129 ALA A O 1
ATOM 1022 N N . LYS A 1 130 ? -6.100 -9.097 8.829 1.00 97.19 130 LYS A N 1
ATOM 1023 C CA . LYS A 1 130 ? -7.113 -10.167 8.795 1.00 97.19 130 LYS A CA 1
ATOM 1024 C C . LYS A 1 130 ? -6.530 -11.555 9.054 1.00 97.19 130 LYS A C 1
ATOM 1026 O O . LYS A 1 130 ? -7.191 -12.378 9.672 1.00 97.19 130 LYS A O 1
ATOM 1031 N N . ARG A 1 131 ? -5.305 -11.826 8.591 1.00 95.50 131 ARG A N 1
ATOM 1032 C CA . ARG A 1 131 ? -4.635 -13.118 8.821 1.00 95.50 131 ARG A CA 1
ATOM 1033 C C . ARG A 1 131 ? -4.074 -13.256 10.232 1.00 95.50 131 ARG A C 1
ATOM 1035 O O . ARG A 1 131 ? -4.017 -14.370 10.732 1.00 95.50 131 ARG A O 1
ATOM 1042 N N . VAL A 1 132 ? -3.613 -12.159 10.832 1.00 94.50 132 VAL A N 1
ATOM 1043 C CA . VAL A 1 132 ? -2.927 -12.191 12.133 1.00 94.50 132 VAL A CA 1
ATOM 1044 C C . VAL A 1 132 ? -3.907 -12.056 13.297 1.00 94.50 132 VAL A C 1
ATOM 1046 O O . VAL A 1 132 ? -3.799 -12.794 14.267 1.00 94.50 132 VAL A O 1
ATOM 1049 N N . ALA A 1 133 ? -4.852 -11.121 13.214 1.00 94.31 133 ALA A N 1
ATOM 1050 C CA . ALA A 1 133 ? -5.775 -10.803 14.298 1.00 94.31 133 ALA A CA 1
ATOM 1051 C C . ALA A 1 133 ? -7.153 -10.404 13.737 1.00 94.31 133 ALA A C 1
ATOM 1053 O O . ALA A 1 133 ? -7.527 -9.230 13.783 1.00 94.31 133 ALA A O 1
ATOM 1054 N N . PRO A 1 134 ? -7.930 -11.360 13.189 1.00 95.19 134 PRO A N 1
ATOM 1055 C CA . PRO A 1 134 ? -9.210 -11.066 12.545 1.00 95.19 134 PRO A CA 1
ATOM 1056 C C . PRO A 1 134 ? -10.235 -10.433 13.486 1.00 95.19 134 PRO A C 1
ATOM 1058 O O . PRO A 1 134 ? -11.093 -9.711 13.007 1.00 95.19 134 PRO A O 1
ATOM 1061 N N . GLN A 1 135 ? -10.137 -10.686 14.795 1.00 93.69 135 GLN A N 1
ATOM 1062 C CA . GLN A 1 135 ? -11.065 -10.176 15.812 1.00 93.69 135 GLN A CA 1
ATOM 1063 C C . GLN A 1 135 ? -10.621 -8.847 16.434 1.00 93.69 135 GLN A C 1
ATOM 1065 O O . GLN A 1 135 ? -11.305 -8.315 17.310 1.00 93.69 135 GLN A O 1
ATOM 1070 N N . ALA A 1 136 ? -9.471 -8.311 16.025 1.00 94.56 136 ALA A N 1
ATOM 1071 C CA . ALA A 1 136 ? -8.952 -7.077 16.584 1.00 94.56 136 ALA A CA 1
ATOM 1072 C C . ALA A 1 136 ? -9.753 -5.858 16.108 1.00 94.56 136 ALA A C 1
ATOM 1074 O O . ALA A 1 136 ? -10.262 -5.806 14.985 1.00 94.56 136 ALA A O 1
ATOM 1075 N N . TRP A 1 137 ? -9.816 -4.848 16.970 1.00 95.38 137 TRP A N 1
ATOM 1076 C CA . TRP A 1 137 ? -10.469 -3.583 16.658 1.00 95.38 137 TRP A CA 1
ATOM 1077 C C . TRP A 1 137 ? -9.488 -2.622 16.004 1.00 95.38 137 TRP A C 1
ATOM 1079 O O . TRP A 1 137 ? -8.342 -2.479 16.443 1.00 95.38 137 TRP A O 1
ATOM 1089 N N . VAL A 1 138 ? -9.940 -1.939 14.959 1.00 96.56 138 VAL A N 1
ATOM 1090 C CA . VAL A 1 138 ? -9.133 -0.923 14.290 1.00 96.56 138 VAL A CA 1
ATOM 1091 C C . VAL A 1 138 ? -9.074 0.326 15.160 1.00 96.56 138 VAL A C 1
ATOM 1093 O O . VAL A 1 138 ? -10.091 0.833 15.630 1.00 96.56 138 VAL A O 1
ATOM 1096 N N . GLN A 1 139 ? -7.869 0.845 15.375 1.00 95.50 139 GLN A N 1
ATOM 1097 C CA . GLN A 1 139 ? -7.692 2.159 15.966 1.00 95.50 139 GLN A CA 1
ATOM 1098 C C . GLN A 1 139 ? -8.303 3.220 15.053 1.00 95.50 139 GLN A C 1
ATOM 1100 O O . GLN A 1 139 ? -7.990 3.261 13.864 1.00 95.50 139 GLN A O 1
ATOM 1105 N N . ALA A 1 140 ? -9.120 4.096 15.638 1.00 94.50 140 ALA A N 1
ATOM 1106 C CA . ALA A 1 140 ? -9.806 5.147 14.905 1.00 94.50 140 ALA A CA 1
ATOM 1107 C C . ALA A 1 140 ? -8.844 5.968 14.032 1.00 94.50 140 ALA A C 1
ATOM 1109 O O . ALA A 1 140 ? -7.787 6.420 14.485 1.00 94.50 140 ALA A O 1
ATOM 1110 N N . ILE A 1 141 ? -9.237 6.163 12.776 1.00 93.75 141 ILE A N 1
ATOM 1111 C CA . ILE A 1 141 ? -8.539 7.016 11.821 1.00 93.75 141 ILE A CA 1
ATOM 1112 C C . ILE A 1 141 ? -9.061 8.434 11.997 1.00 93.75 141 ILE A C 1
ATOM 1114 O O . ILE A 1 141 ? -10.265 8.671 11.918 1.00 93.75 141 ILE A O 1
ATOM 1118 N N . VAL A 1 142 ? -8.149 9.380 12.202 1.00 92.88 142 VAL A N 1
ATOM 1119 C CA . VAL A 1 142 ? -8.483 10.798 12.337 1.00 92.88 142 VAL A CA 1
ATOM 1120 C C . VAL A 1 142 ? -8.114 11.524 11.050 1.00 92.88 142 VAL A C 1
ATOM 1122 O O . VAL A 1 142 ? -6.967 11.494 10.604 1.00 92.88 142 VAL A O 1
ATOM 1125 N N . LEU A 1 143 ? -9.100 12.179 10.447 1.00 91.69 143 LEU A N 1
ATOM 1126 C CA . LEU A 1 143 ? -8.948 12.995 9.252 1.00 91.69 143 LEU A CA 1
ATOM 1127 C C . LEU A 1 143 ? -8.738 14.454 9.658 1.00 91.69 143 LEU A C 1
ATOM 1129 O O . LEU A 1 143 ? -9.547 15.013 10.393 1.00 91.69 143 LEU A O 1
ATOM 1133 N N . SER A 1 144 ? -7.670 15.070 9.151 1.00 88.75 144 SER A N 1
ATOM 1134 C CA . SER A 1 144 ? -7.327 16.471 9.425 1.00 88.75 144 SER A CA 1
ATOM 1135 C C . SER A 1 144 ? -7.685 17.392 8.256 1.00 88.75 144 SER A C 1
ATOM 1137 O O . SER A 1 144 ? -7.438 17.055 7.092 1.00 88.75 144 SER A O 1
ATOM 1139 N N . SER A 1 145 ? -8.187 18.588 8.566 1.00 86.69 145 SER A N 1
ATOM 1140 C CA . SER A 1 145 ? -8.508 19.656 7.609 1.00 86.69 145 SER A CA 1
ATOM 1141 C C . SER A 1 145 ? -7.296 20.109 6.790 1.00 86.69 145 SER A C 1
ATOM 1143 O O . SER A 1 145 ? -7.437 20.459 5.618 1.00 86.69 145 SER A O 1
ATOM 1145 N N . VAL A 1 146 ? -6.081 20.003 7.342 1.00 84.88 146 VAL A N 1
ATOM 1146 C CA . VAL A 1 146 ? -4.820 20.336 6.650 1.00 84.88 146 VAL A CA 1
ATOM 1147 C C . VAL A 1 146 ? -4.654 19.531 5.355 1.00 84.88 146 VAL A C 1
ATOM 1149 O O . VAL A 1 146 ? -4.099 20.031 4.379 1.00 84.88 146 VAL A O 1
ATOM 1152 N N . GLN A 1 147 ? -5.191 18.309 5.314 1.00 76.12 147 GLN A N 1
ATOM 1153 C CA . GLN A 1 147 ? -5.153 17.419 4.149 1.00 76.12 147 GLN A CA 1
ATOM 1154 C C . GLN A 1 147 ? -6.390 17.540 3.239 1.00 76.12 147 GLN A C 1
ATOM 1156 O O . GLN A 1 147 ? -6.506 16.798 2.265 1.00 76.12 147 GLN A O 1
ATOM 1161 N N . ALA A 1 148 ? -7.319 18.445 3.558 1.00 80.62 148 ALA A N 1
ATOM 1162 C CA . ALA A 1 148 ? -8.602 18.626 2.877 1.00 80.62 148 ALA A CA 1
ATOM 1163 C C . ALA A 1 148 ? -8.796 20.037 2.291 1.00 80.62 148 ALA A C 1
ATOM 1165 O O . ALA A 1 148 ? -9.912 20.385 1.918 1.00 80.62 148 ALA A O 1
ATOM 1166 N N . ARG A 1 149 ? -7.725 20.844 2.194 1.00 80.00 149 ARG A N 1
ATOM 1167 C CA . ARG A 1 149 ? -7.781 22.216 1.648 1.00 80.00 149 ARG A CA 1
ATOM 1168 C C . ARG A 1 149 ? -8.299 22.274 0.211 1.00 80.00 149 ARG A C 1
ATOM 1170 O O . ARG A 1 149 ? -8.963 23.230 -0.167 1.00 80.00 149 ARG A O 1
ATOM 1177 N N . ASP A 1 150 ? -7.986 21.248 -0.572 1.00 84.94 150 ASP A N 1
ATOM 1178 C CA . ASP A 1 150 ? -8.471 21.073 -1.935 1.00 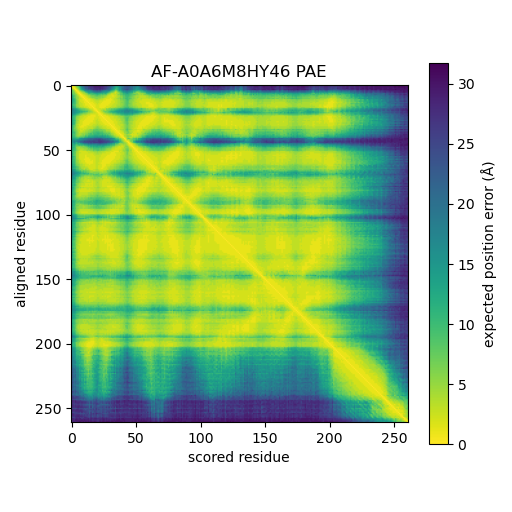84.94 150 ASP A CA 1
ATOM 1179 C C . ASP A 1 150 ? -9.616 20.045 -1.975 1.00 84.94 150 ASP A C 1
ATOM 1181 O O . ASP A 1 150 ? -9.544 18.976 -1.355 1.00 84.94 150 ASP A O 1
ATOM 1185 N N . THR A 1 151 ? -10.670 20.365 -2.733 1.00 87.06 151 THR A N 1
ATOM 1186 C CA . THR A 1 151 ? -11.882 19.540 -2.848 1.00 87.06 151 THR A CA 1
ATOM 1187 C C . THR A 1 151 ? -11.577 18.173 -3.456 1.00 87.06 151 THR A C 1
ATOM 1189 O O . THR A 1 151 ? -12.106 17.162 -2.984 1.00 87.06 151 THR A O 1
ATOM 1192 N N . GLU A 1 152 ? -10.717 18.113 -4.474 1.00 86.56 152 GLU A N 1
ATOM 1193 C CA . GLU A 1 152 ? -10.354 16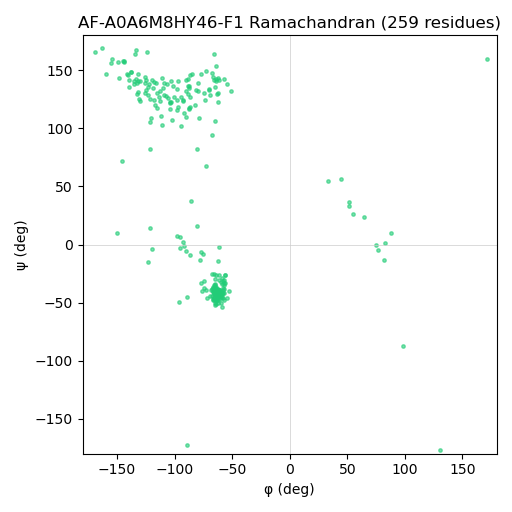.851 -5.121 1.00 86.56 152 GLU A CA 1
ATOM 1194 C C . GLU A 1 152 ? -9.576 15.948 -4.154 1.00 86.56 152 GLU A C 1
ATOM 1196 O O . GLU A 1 152 ? -9.916 14.776 -3.961 1.00 86.56 152 GLU A O 1
ATOM 1201 N N . SER A 1 153 ? -8.582 16.511 -3.470 1.00 85.00 153 SER A N 1
ATOM 1202 C CA . SER A 1 153 ? -7.748 15.827 -2.482 1.00 85.00 153 SER A CA 1
ATOM 1203 C C . SER A 1 153 ? -8.561 15.301 -1.302 1.00 85.00 153 SER A C 1
ATOM 1205 O O . SER A 1 153 ? -8.381 14.140 -0.917 1.00 85.00 153 SER A O 1
ATOM 1207 N N . ARG A 1 154 ? -9.506 16.099 -0.786 1.00 90.19 154 ARG A N 1
ATOM 1208 C CA . ARG A 1 154 ? -10.460 15.678 0.250 1.00 90.19 154 ARG A CA 1
ATOM 1209 C C . ARG A 1 154 ? -11.295 14.495 -0.223 1.00 90.19 154 ARG A C 1
ATOM 1211 O O . ARG A 1 154 ? -11.327 13.462 0.442 1.00 90.19 154 ARG A O 1
ATOM 1218 N N . ASN A 1 155 ? -11.944 14.627 -1.380 1.00 90.25 155 ASN A N 1
ATOM 1219 C CA . ASN A 1 155 ? -12.822 13.588 -1.909 1.00 90.25 155 ASN A CA 1
ATOM 1220 C C . ASN A 1 155 ? -12.044 12.289 -2.171 1.00 90.25 155 ASN A C 1
ATOM 1222 O O . ASN A 1 155 ? -12.538 11.205 -1.868 1.00 90.25 155 ASN A O 1
ATOM 1226 N N . ARG A 1 156 ? -10.809 12.382 -2.679 1.00 89.25 156 ARG A N 1
ATOM 1227 C CA . ARG A 1 156 ? -9.920 11.231 -2.886 1.00 89.25 156 ARG A CA 1
ATOM 1228 C C . ARG A 1 156 ? -9.544 10.553 -1.568 1.00 89.25 156 ARG A C 1
ATOM 1230 O O . ARG A 1 156 ? -9.586 9.328 -1.506 1.00 89.25 156 ARG A O 1
ATOM 1237 N N . ARG A 1 157 ? -9.188 11.321 -0.532 1.00 91.00 157 ARG A N 1
ATOM 1238 C CA . ARG A 1 157 ? -8.847 10.808 0.808 1.00 91.00 157 ARG A CA 1
ATOM 1239 C C . ARG A 1 157 ? -10.039 10.119 1.474 1.00 91.00 157 ARG A C 1
ATOM 1241 O O . ARG A 1 157 ? -9.882 9.018 1.988 1.00 91.00 157 ARG A O 1
ATOM 1248 N N . ASN A 1 158 ? -11.215 10.743 1.457 1.00 93.00 158 ASN A N 1
ATOM 1249 C CA . ASN A 1 158 ? -12.413 10.192 2.096 1.00 93.00 158 ASN A CA 1
ATOM 1250 C C . ASN A 1 158 ? -12.833 8.887 1.399 1.00 93.00 158 ASN A C 1
ATOM 1252 O O . ASN A 1 158 ? -12.843 7.830 2.031 1.00 93.00 158 ASN A O 1
ATOM 1256 N N . LYS A 1 159 ? -12.973 8.920 0.064 1.00 92.25 159 LYS A N 1
ATOM 1257 C CA . LYS A 1 159 ? -13.257 7.723 -0.747 1.00 92.25 159 LYS A CA 1
ATOM 1258 C C . LYS A 1 159 ? -12.206 6.628 -0.588 1.00 92.25 159 LYS A C 1
ATOM 1260 O O . LYS A 1 159 ? -12.520 5.451 -0.737 1.00 92.25 159 LYS A O 1
ATOM 1265 N N . PHE A 1 160 ? -10.945 6.989 -0.349 1.00 93.06 160 PHE A N 1
ATOM 1266 C CA . PHE A 1 160 ? -9.885 6.011 -0.127 1.00 93.06 160 PHE A CA 1
ATOM 1267 C C . PHE A 1 160 ? -10.174 5.135 1.097 1.00 93.06 160 PHE A C 1
ATOM 1269 O O . PHE A 1 160 ? -10.070 3.919 0.970 1.00 93.06 160 PHE A O 1
ATOM 1276 N N . TYR A 1 161 ? -10.576 5.718 2.230 1.00 95.00 161 TYR A N 1
ATOM 1277 C CA . TYR A 1 161 ? -10.908 4.953 3.434 1.00 95.00 161 TYR A CA 1
ATOM 1278 C C . TYR A 1 161 ? -12.275 4.262 3.328 1.00 95.00 161 TYR A C 1
ATOM 1280 O O . TYR A 1 161 ? -12.391 3.091 3.680 1.00 95.00 161 TYR A O 1
ATOM 1288 N N . GLU A 1 162 ? -13.288 4.920 2.762 1.00 95.31 162 GLU A N 1
ATOM 1289 C CA . GLU A 1 162 ? -14.633 4.341 2.580 1.00 95.31 162 GLU A CA 1
ATOM 1290 C C . GLU A 1 162 ? -14.612 3.020 1.785 1.00 95.31 162 GLU A C 1
ATOM 1292 O O . GLU A 1 162 ? -15.359 2.090 2.091 1.00 95.31 162 GLU A O 1
ATOM 1297 N N . LYS A 1 163 ? -13.691 2.871 0.818 1.00 95.12 163 LYS A N 1
ATOM 1298 C CA . LYS A 1 163 ? -13.471 1.609 0.078 1.00 95.12 163 LYS A CA 1
ATOM 1299 C C . LYS A 1 163 ? -13.152 0.410 0.976 1.00 95.12 163 LYS A C 1
ATOM 1301 O O . LYS A 1 163 ? -13.408 -0.722 0.573 1.00 95.12 163 LYS A O 1
ATOM 1306 N N . PHE A 1 164 ? -12.593 0.648 2.160 1.00 96.94 164 PHE A N 1
ATOM 1307 C CA . PHE A 1 164 ? -12.257 -0.387 3.138 1.00 96.94 164 PHE A CA 1
ATOM 1308 C C . PHE A 1 164 ? -13.344 -0.587 4.201 1.00 96.94 164 PHE A C 1
ATOM 1310 O O . PHE A 1 164 ? -13.160 -1.374 5.128 1.00 96.94 164 PHE A O 1
ATOM 1317 N N . GLY A 1 165 ? -14.494 0.077 4.046 1.00 96.50 165 GLY A N 1
ATOM 1318 C CA . GLY A 1 165 ? -15.627 -0.017 4.964 1.00 96.50 165 GLY A CA 1
ATOM 1319 C C . GLY A 1 165 ? -15.573 0.967 6.129 1.00 96.50 165 GLY A C 1
ATOM 1320 O O . GLY A 1 165 ? -16.374 0.835 7.042 1.00 96.50 165 GLY A O 1
ATOM 1321 N N . PHE A 1 166 ? -14.659 1.941 6.117 1.00 96.62 166 PHE A N 1
ATOM 1322 C CA . PHE A 1 166 ? -14.685 2.996 7.125 1.00 96.62 166 PHE A CA 1
ATOM 1323 C C . PHE A 1 166 ? -15.878 3.925 6.919 1.00 96.62 166 PHE A C 1
ATOM 1325 O O . PHE A 1 166 ? -16.090 4.441 5.822 1.00 96.62 166 PHE A O 1
ATOM 1332 N N . GLU A 1 167 ? -16.569 4.202 8.015 1.00 96.94 167 GLU A N 1
ATOM 1333 C CA . GLU A 1 167 ? -17.548 5.275 8.136 1.00 96.94 167 GLU A CA 1
ATOM 1334 C C . GLU A 1 167 ? -16.973 6.341 9.067 1.00 96.94 167 GLU A C 1
ATOM 1336 O O . GLU A 1 167 ? -16.251 6.019 10.015 1.00 96.94 167 GLU A O 1
ATOM 1341 N N . PHE A 1 168 ? -17.237 7.614 8.778 1.00 96.44 168 PHE A N 1
ATOM 1342 C CA . PHE A 1 168 ? -16.666 8.733 9.523 1.00 96.44 168 PHE A CA 1
ATOM 1343 C C . PHE A 1 168 ? -17.752 9.659 10.042 1.00 96.44 168 PHE A C 1
ATOM 1345 O O . PHE A 1 168 ? -18.657 10.055 9.307 1.00 96.44 168 PHE A O 1
ATOM 1352 N N . ASP A 1 169 ? -17.566 10.104 11.279 1.00 96.12 169 ASP A N 1
ATOM 1353 C CA . ASP A 1 169 ? -18.324 11.213 11.843 1.00 96.12 169 ASP A CA 1
ATOM 1354 C C . ASP A 1 169 ? -17.701 12.525 11.344 1.00 96.12 169 ASP A C 1
ATOM 1356 O O . ASP A 1 169 ? -16.833 13.124 11.994 1.00 96.12 169 ASP A O 1
ATOM 1360 N N . TYR A 1 170 ? -18.081 12.922 10.127 1.00 95.12 170 TYR A N 1
ATOM 1361 C CA . TYR A 1 170 ? -17.516 14.083 9.445 1.00 95.12 170 TYR A CA 1
ATOM 1362 C C . TYR A 1 170 ? -17.867 15.409 10.121 1.00 95.12 170 TYR A C 1
ATOM 1364 O O . TYR A 1 170 ? -18.952 15.607 10.671 1.00 95.12 170 TYR A O 1
ATOM 1372 N N . ARG A 1 171 ? -16.939 16.364 10.022 1.00 92.94 171 ARG A N 1
ATOM 1373 C CA . ARG A 1 171 ? -17.104 17.745 10.474 1.00 92.94 171 ARG A CA 1
ATOM 1374 C C . ARG A 1 171 ? -16.655 18.715 9.392 1.00 92.94 171 ARG A C 1
ATOM 1376 O O . ARG A 1 171 ? -15.651 18.500 8.708 1.00 92.94 171 ARG A O 1
ATOM 1383 N N . SER A 1 172 ? -17.417 19.796 9.256 1.00 91.44 172 SER A N 1
ATOM 1384 C CA . SER A 1 172 ? -17.067 20.916 8.385 1.00 91.44 172 SER A CA 1
ATOM 1385 C C . SER A 1 172 ? -16.247 21.928 9.178 1.00 91.44 172 SER A C 1
ATOM 1387 O O . SER A 1 172 ? -16.635 22.283 10.288 1.00 91.44 172 SER A O 1
ATOM 1389 N N . VAL A 1 173 ? -15.128 22.383 8.619 1.00 88.62 173 VAL A N 1
ATOM 1390 C CA . VAL A 1 173 ? -14.202 23.330 9.263 1.00 88.62 173 VAL A CA 1
ATOM 1391 C C . VAL A 1 173 ? -13.820 24.388 8.236 1.00 88.62 173 VAL A C 1
ATOM 1393 O O . VAL A 1 173 ? -13.628 24.054 7.070 1.00 88.62 173 VAL A O 1
ATOM 1396 N N . ASP A 1 174 ? -13.771 25.659 8.639 1.00 86.69 174 ASP A N 1
ATOM 1397 C CA . ASP A 1 174 ? -13.415 26.798 7.775 1.00 86.69 174 ASP A CA 1
ATOM 1398 C C . ASP A 1 174 ? -14.221 26.872 6.461 1.00 86.69 174 ASP A C 1
ATOM 1400 O O . ASP A 1 174 ? -13.703 27.198 5.396 1.00 86.69 174 ASP A O 1
ATOM 1404 N N . GLY A 1 175 ? -15.509 26.512 6.515 1.00 84.12 175 GLY A N 1
ATOM 1405 C CA . GLY A 1 175 ? -16.392 26.467 5.340 1.00 84.12 175 GLY A CA 1
ATOM 1406 C C . GLY A 1 175 ? -16.154 25.274 4.402 1.00 84.12 175 GLY A C 1
ATOM 1407 O O . GLY A 1 175 ? -16.872 25.111 3.415 1.00 84.12 175 GLY A O 1
ATOM 1408 N N . ILE A 1 176 ? -15.195 24.399 4.712 1.00 85.56 176 ILE A N 1
ATOM 1409 C CA . ILE A 1 176 ? -14.900 23.187 3.949 1.00 85.56 176 ILE A CA 1
ATOM 1410 C C . ILE A 1 176 ? -15.710 22.030 4.533 1.00 85.56 176 ILE A C 1
ATOM 1412 O O . ILE A 1 176 ? -15.470 21.570 5.650 1.00 85.56 176 ILE A O 1
ATOM 1416 N N . LYS A 1 177 ? -16.669 21.528 3.751 1.00 89.88 177 LYS A N 1
ATOM 1417 C CA . LYS A 1 177 ? -17.471 20.353 4.114 1.00 89.88 177 LYS A CA 1
ATOM 1418 C C . LYS A 1 177 ? -16.598 19.099 4.273 1.00 89.88 177 LYS A C 1
ATOM 1420 O O . LYS A 1 177 ? -15.659 18.932 3.498 1.00 89.88 177 LYS A O 1
ATOM 1425 N N . ASP A 1 178 ? -16.912 18.226 5.231 1.00 90.75 178 ASP A N 1
ATOM 1426 C CA . ASP A 1 178 ? -16.273 16.910 5.442 1.00 90.75 178 ASP A CA 1
ATOM 1427 C C . ASP A 1 178 ? -14.730 16.965 5.503 1.00 90.75 178 ASP A C 1
ATOM 1429 O O . ASP A 1 178 ? -14.018 16.069 5.027 1.00 90.75 178 ASP A O 1
ATOM 1433 N N . ALA A 1 179 ? -14.208 18.071 6.041 1.00 88.06 179 ALA A N 1
ATOM 1434 C CA . ALA A 1 179 ? -12.781 18.363 6.116 1.00 88.06 179 ALA A CA 1
ATOM 1435 C C . ALA A 1 179 ? -12.083 17.488 7.164 1.00 88.06 179 ALA A C 1
ATOM 1437 O O . ALA A 1 179 ? -10.983 16.976 6.917 1.00 88.06 179 ALA A O 1
ATOM 1438 N N . GLU A 1 180 ? -12.761 17.270 8.290 1.00 93.69 180 GLU A N 1
ATOM 1439 C CA . GLU A 1 180 ? -12.293 16.491 9.433 1.00 93.69 180 GLU A CA 1
ATOM 1440 C C . GLU A 1 180 ? -13.265 15.373 9.784 1.00 93.69 180 GLU A C 1
ATOM 1442 O O . GLU A 1 180 ? -14.411 15.363 9.340 1.00 93.69 180 GLU A O 1
ATOM 1447 N N . GLY A 1 181 ? -12.808 14.427 10.596 1.00 93.62 181 GLY A N 1
ATOM 1448 C CA . GLY A 1 181 ? -13.655 13.366 11.122 1.00 93.62 181 GLY A CA 1
ATOM 1449 C C . GLY A 1 181 ? -12.849 12.306 11.853 1.00 93.62 181 GLY A C 1
ATOM 1450 O O . GLY A 1 181 ? -11.643 12.172 11.645 1.00 93.62 181 GLY A O 1
ATOM 1451 N N . SER A 1 182 ? -13.527 11.546 12.703 1.00 95.88 182 SER A N 1
ATOM 1452 C CA . SER A 1 182 ? -12.990 10.313 13.275 1.00 95.88 182 SER A CA 1
ATOM 1453 C C . SER A 1 182 ? -13.739 9.146 12.664 1.00 95.88 182 SER A C 1
ATOM 1455 O O . SER A 1 182 ? -14.957 9.224 12.495 1.00 95.88 182 SER A O 1
ATOM 1457 N N . SER A 1 183 ? -13.030 8.073 12.329 1.00 96.31 183 SER A N 1
ATOM 1458 C CA . SER A 1 183 ? -13.704 6.857 11.899 1.00 96.31 183 SER A CA 1
ATOM 1459 C C . SER A 1 183 ? -14.492 6.263 13.061 1.00 96.31 183 SER A C 1
ATOM 1461 O O . SER A 1 183 ? -14.030 6.277 14.208 1.00 96.31 183 SER A O 1
ATOM 1463 N N . GLN A 1 184 ? -15.645 5.688 12.747 1.00 96.31 184 GLN A N 1
ATOM 1464 C CA . GLN A 1 184 ? -16.374 4.832 13.666 1.00 96.31 184 GLN A CA 1
ATOM 1465 C C . GLN A 1 184 ? -15.582 3.547 13.944 1.00 96.31 184 GLN A C 1
ATOM 1467 O O . GLN A 1 184 ? -14.609 3.215 13.254 1.00 96.31 184 GLN A O 1
ATOM 1472 N N . SER A 1 185 ? -15.971 2.845 15.007 1.00 94.44 185 SER A N 1
ATOM 1473 C CA . SER A 1 185 ? -15.328 1.592 15.396 1.00 94.44 185 SER A CA 1
ATOM 1474 C C . SER A 1 185 ? -15.637 0.506 14.370 1.00 94.44 185 SER A C 1
ATOM 1476 O O . SER A 1 185 ? -16.800 0.254 14.073 1.00 94.44 185 SER A O 1
ATOM 1478 N N . ILE A 1 186 ? -14.604 -0.167 13.870 1.00 96.25 186 ILE A N 1
ATOM 1479 C CA . ILE A 1 186 ? -14.735 -1.278 12.927 1.00 96.25 186 ILE A CA 1
ATOM 1480 C C . ILE A 1 186 ? -13.809 -2.420 13.338 1.00 96.25 186 ILE A C 1
ATOM 1482 O O . ILE A 1 186 ? -12.682 -2.200 13.801 1.00 96.25 186 ILE A O 1
ATOM 1486 N N . ASN A 1 187 ? -14.297 -3.649 13.192 1.00 96.81 187 ASN A N 1
ATOM 1487 C CA . ASN A 1 187 ? -13.505 -4.848 13.400 1.00 96.81 187 ASN A CA 1
ATOM 1488 C C . ASN A 1 187 ? -12.727 -5.205 12.123 1.00 96.81 187 ASN A C 1
ATOM 1490 O O . ASN A 1 187 ? -13.206 -4.997 11.009 1.00 96.81 187 ASN A O 1
ATOM 1494 N N . ILE A 1 188 ? -11.527 -5.768 12.265 1.00 97.38 188 ILE A N 1
ATOM 1495 C CA . ILE A 1 188 ? -10.706 -6.186 11.120 1.00 97.38 188 ILE A CA 1
ATOM 1496 C C . ILE A 1 188 ? -11.440 -7.180 10.212 1.00 97.38 188 ILE A C 1
ATOM 1498 O O . ILE A 1 188 ? -11.313 -7.106 8.985 1.00 97.38 188 ILE A O 1
ATOM 1502 N N . SER A 1 189 ? -12.206 -8.104 10.791 1.00 96.62 189 SER A N 1
ATOM 1503 C CA . SER A 1 189 ? -12.975 -9.090 10.031 1.00 96.62 189 SER A CA 1
ATOM 1504 C C . SER A 1 189 ? -13.999 -8.434 9.095 1.00 96.62 189 SER A C 1
ATOM 1506 O O . SER A 1 189 ? -14.070 -8.836 7.929 1.00 96.62 189 SER A O 1
ATOM 1508 N N . ASP A 1 190 ? -14.653 -7.359 9.542 1.00 97.31 190 ASP A N 1
ATOM 1509 C CA . ASP A 1 190 ? -15.692 -6.616 8.812 1.00 97.31 190 ASP A CA 1
ATOM 1510 C C . ASP A 1 190 ? -15.148 -5.668 7.731 1.00 97.31 190 ASP A C 1
ATOM 1512 O O . ASP A 1 190 ? -15.894 -5.190 6.873 1.00 97.31 190 ASP A O 1
ATOM 1516 N N . MET A 1 191 ? -13.840 -5.393 7.728 1.00 97.62 191 MET A N 1
ATOM 1517 C CA . MET A 1 191 ? -13.243 -4.504 6.731 1.00 97.62 191 MET A CA 1
ATOM 1518 C C . MET A 1 191 ? -13.404 -5.040 5.307 1.00 97.62 191 MET A C 1
ATOM 1520 O O . MET A 1 191 ? -13.216 -6.228 5.033 1.00 97.62 191 MET A O 1
ATOM 1524 N N . LYS A 1 192 ? -13.653 -4.144 4.356 1.00 96.94 192 LYS A N 1
ATOM 1525 C CA . LYS A 1 192 ? -13.737 -4.481 2.929 1.00 96.94 192 LYS A CA 1
ATOM 1526 C C . LYS A 1 192 ? -12.348 -4.432 2.301 1.00 96.94 192 LYS A C 1
ATOM 1528 O O . LYS A 1 192 ? -11.519 -3.615 2.689 1.00 96.94 192 LYS A O 1
ATOM 1533 N N . VAL A 1 193 ? -12.078 -5.297 1.329 1.00 95.06 193 VAL A N 1
ATOM 1534 C CA . VAL A 1 193 ? -10.848 -5.253 0.526 1.00 95.06 193 VAL A CA 1
ATOM 1535 C C . VAL A 1 193 ? -11.253 -5.350 -0.941 1.00 95.06 193 VAL A C 1
ATOM 1537 O O . VAL A 1 193 ? -11.962 -6.290 -1.284 1.00 95.06 193 VAL A O 1
ATOM 1540 N N . PRO A 1 194 ? -10.850 -4.405 -1.808 1.00 91.19 194 PRO A N 1
ATOM 1541 C CA . PRO A 1 194 ? -11.125 -4.515 -3.236 1.00 91.19 194 PRO A CA 1
ATOM 1542 C C . PRO A 1 194 ? -10.433 -5.744 -3.840 1.00 91.19 194 PRO A C 1
ATOM 1544 O O . PRO A 1 194 ? -9.223 -5.899 -3.676 1.00 91.19 194 PRO A O 1
ATOM 1547 N N . ASP A 1 195 ? -11.178 -6.573 -4.575 1.00 84.94 195 ASP A N 1
ATOM 1548 C CA . ASP A 1 195 ? -10.652 -7.811 -5.173 1.00 84.94 195 ASP A CA 1
ATOM 1549 C C . ASP A 1 195 ? -9.608 -7.544 -6.264 1.00 84.94 195 ASP A C 1
ATOM 1551 O O . ASP A 1 195 ? -8.617 -8.264 -6.396 1.00 84.94 195 ASP A O 1
ATOM 1555 N N . LYS A 1 196 ? -9.823 -6.488 -7.058 1.00 87.38 196 LYS A N 1
ATOM 1556 C CA . LYS A 1 196 ? -8.957 -6.113 -8.176 1.00 87.38 196 LYS A CA 1
ATOM 1557 C C . LYS A 1 196 ? -8.771 -4.604 -8.241 1.00 87.38 196 LYS A C 1
ATOM 1559 O O . LYS A 1 196 ? -9.703 -3.832 -8.028 1.00 87.38 196 LYS A O 1
ATOM 1564 N N . ILE A 1 197 ? -7.553 -4.194 -8.580 1.00 92.69 197 ILE A N 1
ATOM 1565 C CA . ILE A 1 197 ? -7.200 -2.807 -8.884 1.00 92.69 197 ILE A CA 1
ATOM 1566 C C . ILE A 1 197 ? -6.649 -2.809 -10.306 1.00 92.69 197 ILE A C 1
ATOM 1568 O O . ILE A 1 197 ? -5.557 -3.309 -10.542 1.00 92.69 197 ILE A O 1
ATOM 1572 N N . GLU A 1 198 ? -7.438 -2.315 -11.258 1.00 90.56 198 GLU A N 1
ATOM 1573 C CA . GLU A 1 198 ? -7.196 -2.488 -12.702 1.00 90.56 198 GLU A CA 1
ATOM 1574 C C . GLU A 1 198 ? -5.863 -1.916 -13.184 1.00 90.56 198 GLU A C 1
ATOM 1576 O O . GLU A 1 198 ? -5.240 -2.459 -14.090 1.00 90.56 198 GLU A O 1
ATOM 1581 N N . THR A 1 199 ? -5.407 -0.843 -12.548 1.00 92.81 199 THR A N 1
ATOM 1582 C CA . THR A 1 199 ? -4.152 -0.164 -12.869 1.00 92.81 199 THR A CA 1
ATOM 1583 C C . THR A 1 199 ? -2.918 -0.897 -12.353 1.00 92.81 199 THR A C 1
ATOM 1585 O O . THR A 1 199 ? -1.808 -0.455 -12.635 1.00 92.81 199 THR A O 1
ATOM 1588 N N . ILE A 1 200 ? -3.072 -1.974 -11.577 1.00 94.44 200 ILE A N 1
ATOM 1589 C CA . ILE A 1 200 ? -1.969 -2.647 -10.890 1.00 94.44 200 ILE A CA 1
ATOM 1590 C C . ILE A 1 200 ? -1.869 -4.100 -11.322 1.00 94.44 200 ILE A C 1
ATOM 1592 O O . ILE A 1 200 ? -2.798 -4.889 -11.160 1.00 94.44 200 ILE A O 1
ATOM 1596 N N . GLU A 1 201 ? -0.677 -4.467 -11.776 1.00 94.25 201 GLU A N 1
ATOM 1597 C CA . GLU A 1 201 ? -0.308 -5.843 -12.063 1.00 94.25 201 GLU A CA 1
ATOM 1598 C C . GLU A 1 201 ? 0.926 -6.243 -11.259 1.00 94.25 201 GLU A C 1
ATOM 1600 O O . GLU A 1 201 ? 1.951 -5.563 -11.281 1.00 94.25 201 GLU A O 1
ATOM 1605 N N . VAL A 1 202 ? 0.841 -7.369 -10.550 1.00 93.31 202 VAL A N 1
ATOM 1606 C CA . VAL A 1 202 ? 1.994 -7.958 -9.864 1.00 93.31 202 VAL A CA 1
ATOM 1607 C C . VAL A 1 202 ? 2.716 -8.870 -10.845 1.00 93.31 202 VAL A C 1
ATOM 1609 O O . VAL A 1 202 ? 2.159 -9.869 -11.293 1.00 93.31 202 VAL A O 1
ATOM 1612 N N . LEU A 1 203 ? 3.964 -8.536 -11.156 1.00 91.44 203 LEU A N 1
ATOM 1613 C CA . LEU A 1 203 ? 4.785 -9.288 -12.094 1.00 91.44 203 LEU A CA 1
ATOM 1614 C C . LEU A 1 203 ? 5.530 -10.420 -11.371 1.00 91.44 203 LEU A C 1
ATOM 1616 O O . LEU A 1 203 ? 6.110 -10.188 -10.301 1.00 91.44 203 LEU A O 1
ATOM 1620 N N . PRO A 1 204 ? 5.592 -11.636 -11.945 1.00 89.25 204 PRO A N 1
ATOM 1621 C CA . PRO A 1 204 ? 6.468 -12.681 -11.438 1.00 89.25 204 PRO A CA 1
ATOM 1622 C C . PRO A 1 204 ? 7.927 -12.241 -11.601 1.00 89.25 204 PRO A C 1
ATOM 1624 O O . PRO A 1 204 ? 8.465 -12.244 -12.708 1.00 89.25 204 PRO A O 1
ATOM 1627 N N . LEU A 1 205 ? 8.575 -11.868 -10.491 1.00 83.50 205 LEU A N 1
ATOM 1628 C CA . LEU A 1 205 ? 9.929 -11.298 -10.499 1.00 83.50 205 LEU A CA 1
ATOM 1629 C C . LEU A 1 205 ? 10.925 -12.184 -11.261 1.00 83.50 205 LEU A C 1
ATOM 1631 O O . LEU A 1 205 ? 11.736 -11.679 -12.027 1.00 83.50 205 LEU A O 1
ATOM 1635 N N . ILE A 1 206 ? 10.832 -13.507 -11.100 1.00 84.31 206 ILE A N 1
ATOM 1636 C CA . ILE A 1 206 ? 11.723 -14.450 -11.783 1.00 84.31 206 ILE A CA 1
ATOM 1637 C C . ILE A 1 206 ? 11.553 -14.438 -13.308 1.00 84.31 206 ILE A C 1
ATOM 1639 O O . ILE A 1 206 ? 12.546 -14.547 -14.025 1.00 84.31 206 ILE A O 1
ATOM 1643 N N . ASN A 1 207 ? 10.323 -14.275 -13.804 1.00 80.06 207 ASN A N 1
ATOM 1644 C CA . ASN A 1 207 ? 10.052 -14.215 -15.240 1.00 80.06 207 ASN A CA 1
ATOM 1645 C C . ASN A 1 207 ? 10.564 -12.893 -15.806 1.00 80.06 207 ASN A C 1
ATOM 1647 O O . ASN A 1 207 ? 11.312 -12.899 -16.776 1.00 80.06 207 ASN A O 1
ATOM 1651 N N . PHE A 1 208 ? 10.272 -11.785 -15.121 1.00 81.69 208 PHE A N 1
ATOM 1652 C CA . PHE A 1 208 ? 10.772 -10.466 -15.502 1.00 81.69 208 PHE A CA 1
ATOM 1653 C C . PHE A 1 208 ? 12.304 -10.415 -15.553 1.00 81.69 208 PHE A C 1
ATOM 1655 O O . PHE A 1 208 ? 12.887 -9.918 -16.514 1.00 81.69 208 PHE A O 1
ATOM 1662 N N . LEU A 1 209 ? 12.980 -10.957 -14.534 1.00 83.19 209 LEU A N 1
ATOM 1663 C CA . LEU A 1 209 ? 14.439 -11.031 -14.524 1.00 83.19 209 LEU A CA 1
ATOM 1664 C C . LEU A 1 209 ? 14.955 -11.875 -15.691 1.00 83.19 209 LEU A C 1
ATOM 1666 O O . LEU A 1 209 ? 15.893 -11.459 -16.363 1.00 83.19 209 LEU A O 1
ATOM 1670 N N . ARG A 1 210 ? 14.340 -13.033 -15.960 1.00 82.62 210 ARG A N 1
ATOM 1671 C CA . ARG A 1 210 ? 14.731 -13.913 -17.068 1.00 82.62 210 ARG A CA 1
ATOM 1672 C C . ARG A 1 210 ? 14.614 -13.215 -18.422 1.00 82.62 210 ARG A C 1
ATOM 1674 O O . ARG A 1 210 ? 15.585 -13.215 -19.172 1.00 82.62 210 ARG A O 1
ATOM 1681 N N . GLU A 1 211 ? 13.472 -12.594 -18.699 1.00 82.38 211 GLU A N 1
ATOM 1682 C CA . GLU A 1 211 ? 13.216 -11.866 -19.947 1.00 82.38 211 GLU A CA 1
ATOM 1683 C C . GLU A 1 211 ? 14.230 -10.732 -20.148 1.00 82.38 211 GLU A C 1
ATOM 1685 O O . GLU A 1 211 ? 14.844 -10.625 -21.212 1.00 82.38 211 GLU A O 1
ATOM 1690 N N . ASN A 1 212 ? 14.506 -9.956 -19.096 1.00 81.81 212 ASN A N 1
ATOM 1691 C CA . ASN A 1 212 ? 15.515 -8.900 -19.151 1.00 81.81 212 ASN A CA 1
ATOM 1692 C C . ASN A 1 212 ? 16.932 -9.443 -19.341 1.00 81.81 212 ASN A C 1
ATOM 1694 O O . ASN A 1 212 ? 17.700 -8.884 -20.120 1.00 81.81 212 ASN A O 1
ATOM 1698 N N . PHE A 1 213 ? 17.307 -10.538 -18.673 1.00 83.81 213 PHE A N 1
ATOM 1699 C CA . PHE A 1 213 ? 18.619 -11.154 -18.880 1.00 83.81 213 PHE A CA 1
ATOM 1700 C C . PHE A 1 213 ? 18.789 -11.658 -20.316 1.00 83.81 213 PHE A C 1
ATOM 1702 O O . PHE A 1 213 ? 19.864 -11.498 -20.897 1.00 83.81 213 PHE A O 1
ATOM 1709 N N . GLU A 1 214 ? 17.745 -12.233 -20.912 1.00 86.00 214 GLU A N 1
ATOM 1710 C CA . GLU A 1 214 ? 17.758 -12.654 -22.313 1.00 86.00 214 GLU A CA 1
ATOM 1711 C C . GLU A 1 214 ? 17.877 -11.465 -23.269 1.00 86.00 214 GLU A C 1
ATOM 1713 O O . GLU A 1 214 ? 18.663 -11.521 -24.220 1.00 86.00 214 GLU A O 1
ATOM 1718 N N . GLN A 1 215 ? 17.154 -10.374 -23.008 1.00 84.00 215 GLN A N 1
ATOM 1719 C CA . GLN A 1 215 ? 17.268 -9.143 -23.784 1.00 84.00 215 GLN A CA 1
ATOM 1720 C C . GLN A 1 215 ? 18.676 -8.549 -23.684 1.00 84.00 215 GLN A C 1
ATOM 1722 O O . GLN A 1 215 ? 19.321 -8.326 -24.709 1.00 84.00 215 GLN A O 1
ATOM 1727 N N . MET A 1 216 ? 19.204 -8.401 -22.470 1.00 79.75 216 MET A N 1
ATOM 1728 C CA . MET A 1 216 ? 20.564 -7.916 -22.223 1.00 79.75 216 MET A CA 1
ATOM 1729 C C . MET A 1 216 ? 21.614 -8.795 -22.908 1.00 79.75 216 MET A C 1
ATOM 1731 O O . MET A 1 216 ? 22.609 -8.297 -23.436 1.00 79.75 216 MET A O 1
ATOM 1735 N N . ARG A 1 217 ? 21.403 -10.116 -22.948 1.00 85.62 217 ARG A N 1
ATOM 1736 C CA . ARG A 1 217 ? 22.284 -11.046 -23.665 1.00 85.62 217 ARG A CA 1
ATOM 1737 C C . ARG A 1 217 ? 22.238 -10.819 -25.178 1.00 85.62 217 ARG A C 1
ATOM 1739 O O . ARG A 1 217 ? 23.292 -10.831 -25.815 1.00 85.62 217 ARG A O 1
ATOM 1746 N N . LYS A 1 218 ? 21.052 -10.581 -25.750 1.00 88.69 218 LYS A N 1
ATOM 1747 C CA . LYS A 1 218 ? 20.878 -10.248 -27.177 1.00 88.69 218 LYS A CA 1
ATOM 1748 C C . LYS A 1 218 ? 21.535 -8.911 -27.524 1.00 88.69 218 LYS A C 1
ATOM 1750 O O . LYS A 1 218 ? 22.271 -8.843 -28.505 1.00 88.69 218 LYS A O 1
ATOM 1755 N N . GLU A 1 219 ? 21.320 -7.876 -26.719 1.00 88.69 219 GLU A N 1
ATOM 1756 C CA . GLU A 1 219 ? 21.923 -6.551 -26.910 1.00 88.69 219 GLU A CA 1
ATOM 1757 C C . GLU A 1 219 ? 23.447 -6.605 -26.803 1.00 88.69 219 GLU A C 1
ATOM 1759 O O . GLU A 1 219 ? 24.142 -6.114 -27.691 1.00 88.69 219 GLU A O 1
ATOM 1764 N N . ARG A 1 220 ? 23.981 -7.308 -25.796 1.00 86.19 220 ARG A N 1
ATOM 1765 C CA . ARG A 1 220 ? 25.425 -7.539 -25.670 1.00 86.19 220 ARG A CA 1
ATOM 1766 C C . ARG A 1 220 ? 25.995 -8.247 -26.899 1.00 86.19 220 ARG A C 1
ATOM 1768 O O . ARG A 1 220 ? 27.058 -7.863 -27.375 1.00 86.19 220 ARG A O 1
ATOM 1775 N N . SER A 1 221 ? 25.298 -9.252 -27.433 1.00 90.69 221 SER A N 1
ATOM 1776 C CA . SER A 1 221 ? 25.723 -9.952 -28.653 1.00 90.69 221 SER A CA 1
ATOM 1777 C C . SER A 1 221 ? 25.725 -9.037 -29.881 1.00 90.69 221 SER A C 1
ATOM 1779 O O . SER A 1 221 ? 26.629 -9.135 -30.713 1.00 90.69 221 SER A O 1
ATOM 1781 N N . ARG A 1 222 ? 24.736 -8.140 -30.004 1.00 92.69 222 ARG A N 1
ATOM 1782 C CA . ARG A 1 222 ? 24.685 -7.138 -31.080 1.00 92.69 222 ARG A CA 1
ATOM 1783 C C . ARG A 1 222 ? 25.847 -6.161 -30.974 1.00 92.69 222 ARG A C 1
ATOM 1785 O O . ARG A 1 222 ? 26.589 -6.017 -31.938 1.00 92.69 222 ARG A O 1
ATOM 1792 N N . PHE A 1 223 ? 26.052 -5.579 -29.794 1.00 88.56 223 PHE A N 1
ATOM 1793 C CA . PHE A 1 223 ? 27.147 -4.642 -29.553 1.00 88.56 223 PHE A CA 1
ATOM 1794 C C . PHE A 1 223 ? 28.510 -5.290 -29.819 1.00 88.56 223 PHE A C 1
ATOM 1796 O O . PHE A 1 223 ? 29.353 -4.711 -30.492 1.00 88.56 223 PHE A O 1
ATOM 1803 N N . HIS A 1 224 ? 28.706 -6.538 -29.381 1.00 90.00 224 HIS A N 1
ATOM 1804 C CA . HIS A 1 224 ? 29.930 -7.283 -29.672 1.00 90.00 224 HIS A CA 1
ATOM 1805 C C . HIS A 1 224 ? 30.159 -7.471 -31.181 1.00 90.00 224 HIS A C 1
ATOM 1807 O O . HIS A 1 224 ? 31.277 -7.305 -31.662 1.00 90.00 224 HIS A O 1
ATOM 1813 N N . SER A 1 225 ? 29.099 -7.758 -31.942 1.00 90.94 225 SER A N 1
ATOM 1814 C CA . SER A 1 225 ? 29.180 -7.902 -33.402 1.00 90.94 225 SER A CA 1
ATOM 1815 C C . SER A 1 225 ? 29.513 -6.576 -34.100 1.00 90.94 225 SER A C 1
ATOM 1817 O O . SER A 1 225 ? 30.255 -6.564 -35.082 1.00 90.94 225 SER A O 1
ATOM 1819 N N . GLU A 1 226 ? 28.995 -5.452 -33.595 1.00 89.38 226 GLU A N 1
ATOM 1820 C CA . GLU A 1 226 ? 29.344 -4.116 -34.092 1.00 89.38 226 GLU A CA 1
ATOM 1821 C C . GLU A 1 226 ? 30.796 -3.753 -33.786 1.00 89.38 226 GLU A C 1
ATOM 1823 O O . GLU A 1 226 ? 31.503 -3.300 -34.685 1.00 89.38 226 GLU A O 1
ATOM 1828 N N . VAL A 1 227 ? 31.276 -4.016 -32.567 1.00 89.81 227 VAL A N 1
ATOM 1829 C CA . VAL A 1 227 ? 32.684 -3.801 -32.197 1.00 89.81 227 VAL A CA 1
ATOM 1830 C C . VAL A 1 227 ? 33.609 -4.594 -33.124 1.00 89.81 227 VAL A C 1
ATOM 1832 O O . VAL A 1 227 ? 34.505 -4.006 -33.721 1.00 89.81 227 VAL A O 1
ATOM 1835 N N . GLN A 1 228 ? 33.329 -5.879 -33.367 1.00 89.56 228 GLN A N 1
ATOM 1836 C CA . GLN A 1 228 ? 34.105 -6.697 -34.313 1.00 89.56 228 GLN A CA 1
ATOM 1837 C C . GLN A 1 228 ? 34.071 -6.167 -35.755 1.00 89.56 228 GLN A C 1
ATOM 1839 O O . GLN A 1 228 ? 35.001 -6.382 -36.537 1.00 89.56 228 GLN A O 1
ATOM 1844 N N . ARG A 1 229 ? 32.975 -5.519 -36.163 1.00 91.44 229 ARG A N 1
ATOM 1845 C CA . ARG A 1 229 ? 32.886 -4.872 -37.476 1.00 91.44 229 ARG A CA 1
ATOM 1846 C C . ARG A 1 229 ? 33.799 -3.649 -37.533 1.00 91.44 229 ARG A C 1
ATOM 1848 O O . ARG A 1 229 ? 34.514 -3.496 -38.519 1.00 91.44 229 ARG A O 1
ATOM 1855 N N . TYR A 1 230 ? 33.801 -2.813 -36.497 1.00 83.62 230 TYR A N 1
ATOM 1856 C CA . TYR A 1 230 ? 34.689 -1.652 -36.422 1.00 83.62 230 TYR A CA 1
ATOM 1857 C C . TYR A 1 230 ? 36.161 -2.055 -36.345 1.00 83.62 230 TYR A C 1
ATOM 1859 O O . TYR A 1 230 ? 36.973 -1.475 -37.059 1.00 83.62 230 TYR A O 1
ATOM 1867 N N . GLU A 1 231 ? 36.502 -3.080 -35.564 1.00 85.75 231 GLU A N 1
ATOM 1868 C CA . GLU A 1 231 ? 37.868 -3.613 -35.491 1.00 85.75 231 GLU A CA 1
ATOM 1869 C C . GLU A 1 231 ? 38.378 -4.062 -36.864 1.00 85.75 231 GLU A C 1
ATOM 1871 O O . GLU A 1 231 ? 39.508 -3.740 -37.229 1.00 85.75 231 GLU A O 1
ATOM 1876 N N . ARG A 1 232 ? 37.532 -4.727 -37.665 1.00 88.38 232 ARG A N 1
ATOM 1877 C CA . ARG A 1 232 ? 37.872 -5.094 -39.049 1.00 88.38 232 ARG A CA 1
ATOM 1878 C C . ARG A 1 232 ? 38.101 -3.878 -39.939 1.00 88.38 232 ARG A C 1
ATOM 1880 O O . ARG A 1 232 ? 39.130 -3.806 -40.595 1.00 88.38 232 ARG A O 1
ATOM 1887 N N . VAL A 1 233 ? 37.200 -2.894 -39.911 1.00 89.69 233 VAL A N 1
ATOM 1888 C CA . VAL A 1 233 ? 37.355 -1.658 -40.702 1.00 89.69 233 VAL A CA 1
ATOM 1889 C C . VAL A 1 233 ? 38.650 -0.924 -40.341 1.00 89.69 233 VAL A C 1
ATOM 1891 O O . VAL A 1 233 ? 39.357 -0.442 -41.225 1.00 89.69 233 VAL A O 1
ATOM 1894 N N . VAL A 1 234 ? 38.986 -0.855 -39.051 1.00 84.81 234 VAL A N 1
ATOM 1895 C CA . VAL A 1 234 ? 40.238 -0.246 -38.586 1.00 84.81 234 VAL A CA 1
ATOM 1896 C C . VAL A 1 234 ? 41.444 -1.055 -39.062 1.00 84.81 234 VAL A C 1
ATOM 1898 O O . VAL A 1 234 ? 42.397 -0.464 -39.567 1.00 84.81 234 VAL A O 1
ATOM 1901 N N . ALA A 1 235 ? 41.412 -2.384 -38.946 1.00 85.44 235 ALA A N 1
ATOM 1902 C CA . ALA A 1 235 ? 42.491 -3.251 -39.413 1.00 85.44 235 ALA A CA 1
ATOM 1903 C C . ALA A 1 235 ? 42.738 -3.101 -40.925 1.00 85.44 235 ALA A C 1
ATOM 1905 O O . ALA A 1 235 ? 43.886 -2.914 -41.335 1.00 85.44 235 ALA A O 1
ATOM 1906 N N . ASP A 1 236 ? 41.673 -3.087 -41.729 1.00 87.69 236 ASP A N 1
ATOM 1907 C CA . ASP A 1 236 ? 41.737 -2.895 -43.181 1.00 87.69 236 ASP A CA 1
ATOM 1908 C C . ASP A 1 236 ? 42.311 -1.512 -43.533 1.00 87.69 236 ASP A C 1
ATOM 1910 O O . ASP A 1 236 ? 43.186 -1.388 -44.391 1.00 87.69 236 ASP A O 1
ATOM 1914 N N . HIS A 1 237 ? 41.884 -0.459 -42.825 1.00 79.50 237 HIS A N 1
ATOM 1915 C CA . HIS A 1 237 ? 42.405 0.893 -43.033 1.00 79.50 237 HIS A CA 1
ATOM 1916 C C . HIS A 1 237 ? 43.892 1.011 -42.661 1.00 79.50 237 HIS A C 1
ATOM 1918 O O . HIS A 1 237 ? 44.671 1.644 -43.378 1.00 79.50 237 HIS A O 1
ATOM 1924 N N . VAL A 1 238 ? 44.316 0.376 -41.564 1.00 80.25 238 VAL A N 1
ATOM 1925 C CA . VAL A 1 238 ? 45.729 0.319 -41.160 1.00 80.25 238 VAL A CA 1
ATOM 1926 C C . VAL A 1 238 ? 46.563 -0.445 -42.193 1.00 80.25 238 VAL A C 1
ATOM 1928 O O . VAL A 1 238 ? 47.672 -0.006 -42.510 1.00 80.25 238 VAL A O 1
ATOM 1931 N N . ALA A 1 239 ? 46.049 -1.549 -42.741 1.00 81.88 239 ALA A N 1
ATOM 1932 C CA . ALA A 1 239 ? 46.715 -2.308 -43.798 1.00 81.88 239 ALA A CA 1
ATOM 1933 C C . ALA A 1 239 ? 46.904 -1.462 -45.070 1.00 81.88 239 ALA A C 1
ATOM 1935 O O . ALA A 1 239 ? 48.029 -1.344 -45.559 1.00 81.88 239 ALA A O 1
ATOM 1936 N N . LEU A 1 240 ? 45.854 -0.770 -45.524 1.00 81.56 240 LEU A N 1
ATOM 1937 C CA . LEU A 1 240 ? 45.904 0.121 -46.688 1.00 81.56 240 LEU A CA 1
ATOM 1938 C C . LEU A 1 240 ? 46.920 1.264 -46.505 1.00 81.56 240 LEU A C 1
ATOM 1940 O O . LEU A 1 240 ? 47.694 1.586 -47.406 1.00 81.56 240 LEU A O 1
ATOM 1944 N N . CYS A 1 241 ? 46.958 1.876 -45.318 1.00 74.62 241 CYS A N 1
ATOM 1945 C CA . CYS A 1 241 ? 47.932 2.919 -44.992 1.00 74.62 241 CYS A CA 1
ATOM 1946 C C . CYS A 1 241 ? 49.379 2.397 -44.998 1.00 74.62 241 CYS A C 1
ATOM 1948 O O . CYS A 1 241 ? 50.288 3.116 -45.420 1.00 74.62 241 CYS A O 1
ATOM 1950 N N . ARG A 1 242 ? 49.614 1.152 -44.556 1.00 77.12 242 ARG A N 1
ATOM 1951 C CA . ARG A 1 242 ? 50.937 0.510 -44.638 1.00 77.12 242 ARG A CA 1
ATOM 1952 C C . ARG A 1 242 ? 51.350 0.268 -46.087 1.00 77.12 242 ARG A C 1
ATOM 1954 O O . ARG A 1 242 ? 52.470 0.626 -46.443 1.00 77.12 242 ARG A O 1
ATOM 1961 N N . GLU A 1 243 ? 50.461 -0.267 -46.919 1.00 77.31 243 GLU A N 1
ATOM 1962 C CA . GLU A 1 243 ? 50.725 -0.484 -48.348 1.00 77.31 243 GLU A CA 1
ATOM 1963 C C . GLU A 1 243 ? 51.026 0.828 -49.080 1.00 77.31 243 GLU A C 1
ATOM 1965 O O . GLU A 1 243 ? 52.027 0.927 -49.788 1.00 77.31 243 GLU A O 1
ATOM 1970 N N . ASN A 1 244 ? 50.244 1.880 -48.833 1.00 72.94 244 ASN A N 1
ATOM 1971 C CA . ASN A 1 244 ? 50.487 3.194 -49.429 1.00 72.94 244 ASN A CA 1
ATOM 1972 C C . ASN A 1 244 ? 51.824 3.808 -48.983 1.00 72.94 244 ASN A C 1
ATOM 1974 O O . ASN A 1 244 ? 52.547 4.367 -49.807 1.00 72.94 244 ASN A O 1
ATOM 1978 N N . ASN A 1 245 ? 52.212 3.667 -47.712 1.00 74.75 245 ASN A N 1
ATOM 1979 C CA . ASN A 1 245 ? 53.532 4.110 -47.246 1.00 74.75 245 ASN A CA 1
ATOM 1980 C C . ASN A 1 245 ? 54.685 3.304 -47.870 1.00 74.75 245 ASN A C 1
ATOM 1982 O O . ASN A 1 245 ? 55.748 3.863 -48.165 1.00 74.75 245 ASN A O 1
ATOM 1986 N N . LEU A 1 246 ? 54.488 2.007 -48.119 1.00 62.75 246 LEU A N 1
ATOM 1987 C CA . LEU A 1 246 ? 55.452 1.182 -48.850 1.00 62.75 246 LEU A CA 1
ATOM 1988 C C . LEU A 1 246 ? 55.567 1.628 -50.314 1.00 62.75 246 LEU A C 1
ATOM 1990 O O . LEU A 1 246 ? 56.677 1.768 -50.816 1.00 62.75 246 LEU A O 1
ATOM 1994 N N . LEU A 1 247 ? 54.457 1.964 -50.973 1.00 59.44 247 LEU A N 1
ATOM 1995 C CA . LEU A 1 247 ? 54.459 2.489 -52.343 1.00 59.44 247 LEU A CA 1
ATOM 1996 C C . LEU A 1 247 ? 55.117 3.873 -52.442 1.00 59.44 247 LEU A C 1
ATOM 1998 O O . LEU A 1 247 ? 55.893 4.120 -53.365 1.00 59.44 247 LEU A O 1
ATOM 2002 N N . ILE A 1 248 ? 54.880 4.763 -51.472 1.00 64.50 248 ILE A N 1
ATOM 2003 C CA . ILE A 1 248 ? 55.542 6.076 -51.399 1.00 64.50 248 ILE A CA 1
ATOM 2004 C C . ILE A 1 248 ? 57.052 5.911 -51.192 1.00 64.50 248 ILE A C 1
ATOM 2006 O O . ILE A 1 248 ? 57.847 6.607 -51.830 1.00 64.50 248 ILE A O 1
ATOM 2010 N N . SER A 1 249 ? 57.472 4.994 -50.317 1.00 62.44 249 SER A N 1
ATOM 2011 C CA . SER A 1 249 ? 58.896 4.742 -50.076 1.00 62.44 249 SER A CA 1
ATOM 2012 C C . SER A 1 249 ? 59.584 4.089 -51.284 1.00 62.44 249 SER A C 1
ATOM 2014 O O . SER A 1 249 ? 60.675 4.530 -51.653 1.00 62.44 249 SER A O 1
ATOM 2016 N N . LEU A 1 250 ? 58.921 3.160 -51.985 1.00 54.53 250 LEU A N 1
ATOM 2017 C CA . LEU A 1 250 ? 59.386 2.603 -53.263 1.00 54.53 250 LEU A CA 1
ATOM 2018 C C . LEU A 1 250 ? 59.475 3.661 -54.366 1.00 54.53 250 LEU A C 1
ATOM 2020 O O . LEU A 1 250 ? 60.470 3.711 -55.083 1.00 54.53 250 LEU A O 1
ATOM 2024 N N . GLY A 1 251 ? 58.480 4.541 -54.487 1.00 61.59 251 GLY A N 1
ATOM 2025 C CA . GLY A 1 251 ? 58.492 5.639 -55.454 1.00 61.59 251 GLY A CA 1
ATOM 2026 C C . GLY A 1 251 ? 59.651 6.609 -55.215 1.00 61.59 251 GLY A C 1
ATOM 2027 O O . GLY A 1 251 ? 60.342 6.991 -56.159 1.00 61.59 251 GLY A O 1
ATOM 2028 N N . ARG A 1 252 ? 59.933 6.950 -53.949 1.00 66.50 252 ARG A N 1
ATOM 2029 C CA . ARG A 1 252 ? 61.101 7.767 -53.568 1.00 66.50 252 ARG A CA 1
ATOM 2030 C C . ARG A 1 252 ? 62.424 7.063 -53.864 1.00 66.50 252 ARG A C 1
ATOM 2032 O O . ARG A 1 252 ? 63.360 7.712 -54.325 1.00 66.50 252 ARG A O 1
ATOM 2039 N N . TRP A 1 253 ? 62.504 5.757 -53.619 1.00 65.69 253 TRP A N 1
ATOM 2040 C CA . TRP A 1 253 ? 63.684 4.951 -53.931 1.00 65.69 253 TRP A CA 1
ATOM 2041 C C . TRP A 1 253 ? 63.932 4.870 -55.447 1.00 65.69 253 TRP A C 1
ATOM 2043 O O . TRP A 1 253 ? 65.029 5.180 -55.904 1.00 65.69 253 TRP A O 1
ATOM 2053 N N . LEU A 1 254 ? 62.895 4.584 -56.240 1.00 55.22 254 LEU A N 1
ATOM 2054 C CA . LEU A 1 254 ? 62.960 4.552 -57.705 1.00 55.22 254 LEU A CA 1
ATOM 2055 C C . LEU A 1 254 ? 63.289 5.925 -58.311 1.00 55.22 254 LEU A C 1
ATOM 2057 O O . LEU A 1 254 ? 64.071 6.001 -59.257 1.00 55.22 254 LEU A O 1
ATOM 2061 N N . TYR A 1 255 ? 62.747 7.016 -57.757 1.00 63.06 255 TYR A N 1
ATOM 2062 C CA .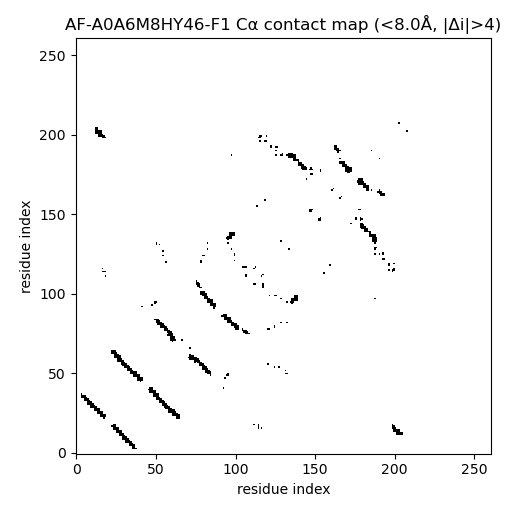 TYR A 1 255 ? 63.092 8.380 -58.174 1.00 63.06 255 TYR A CA 1
ATOM 2063 C C . TYR A 1 255 ? 64.579 8.691 -57.940 1.00 63.06 255 TYR A C 1
ATOM 2065 O O . TYR A 1 255 ? 65.220 9.296 -58.797 1.00 63.06 255 TYR A O 1
ATOM 2073 N N . ARG A 1 256 ? 65.149 8.215 -56.823 1.00 62.78 256 ARG A N 1
ATOM 2074 C CA . ARG A 1 256 ? 66.583 8.340 -56.512 1.00 62.78 256 ARG A CA 1
ATOM 2075 C C . ARG A 1 256 ? 67.478 7.575 -57.484 1.00 62.78 256 ARG A C 1
ATOM 2077 O O . ARG A 1 256 ? 68.560 8.046 -57.794 1.00 62.78 256 ARG A O 1
ATOM 2084 N N . ILE A 1 257 ? 67.031 6.423 -57.980 1.00 66.06 257 ILE A N 1
ATOM 2085 C CA . ILE A 1 257 ? 67.799 5.616 -58.942 1.00 66.06 257 ILE A CA 1
ATOM 2086 C C . ILE A 1 257 ? 67.780 6.234 -60.346 1.00 66.06 257 ILE A C 1
ATOM 2088 O O . ILE A 1 257 ? 68.738 6.091 -61.099 1.00 66.06 257 ILE A O 1
ATOM 2092 N N . ARG A 1 258 ? 66.698 6.930 -60.716 1.00 55.31 258 ARG A N 1
ATOM 2093 C CA . ARG A 1 258 ? 66.503 7.472 -62.072 1.00 55.31 258 ARG A CA 1
ATOM 2094 C C . ARG A 1 258 ? 67.120 8.855 -62.305 1.00 55.31 258 ARG A C 1
ATOM 2096 O O . ARG A 1 258 ? 67.161 9.299 -63.449 1.00 55.31 258 ARG A O 1
ATOM 2103 N N . ARG A 1 259 ? 67.599 9.517 -61.249 1.00 55.03 259 ARG A N 1
ATOM 2104 C CA . ARG A 1 259 ? 68.505 10.671 -61.321 1.00 55.03 259 ARG A CA 1
ATOM 2105 C C . ARG A 1 259 ? 69.794 10.352 -60.557 1.00 55.03 259 ARG A C 1
ATOM 2107 O O . ARG A 1 259 ? 69.897 10.737 -59.393 1.00 55.03 259 ARG A O 1
ATOM 2114 N N . PRO A 1 260 ? 70.754 9.641 -61.168 1.00 53.72 260 PRO A N 1
ATOM 2115 C CA . PRO A 1 260 ? 72.134 9.820 -60.754 1.00 53.72 260 PRO A CA 1
ATOM 2116 C C . PRO A 1 260 ? 72.537 11.258 -61.114 1.00 53.72 260 PRO A C 1
ATOM 2118 O O . PRO A 1 260 ? 72.048 11.789 -62.114 1.00 53.72 260 PRO A O 1
ATOM 2121 N N . GLU A 1 261 ? 73.311 11.894 -60.239 1.00 52.28 261 GLU A N 1
ATOM 2122 C CA . GLU A 1 261 ? 73.836 13.258 -60.416 1.00 52.28 261 GLU A CA 1
ATOM 2123 C C . GLU A 1 261 ? 74.457 13.497 -61.799 1.00 52.28 261 GLU A C 1
ATOM 2125 O O . GLU A 1 261 ? 75.112 12.568 -62.330 1.00 52.28 261 GLU A O 1
#

Foldseek 3Di:
DDPFDKDKDKDKWWKWFQFPPRWTWIKIKIKIKIKGWDFADAPPDHTDIAMKMKMKIWMFTADTDCCVVDPHRHTFWIWMKIWDWDQDPVVRDIAIEMERGPQDGGGNDPRCPPSCPSLVRSLVSLVVCCVRPQFHKYDKDKAALVQPVDPVSQVSVVVSQVQQVWDWPADADPNRGSSITITDIDGSNPTHRDPDRPRMDTDPVVVVVVVVVVVVVVVVVVVVVVVVVVVVVVVVVVVVVVVVVVVVVVVVVVVVVVDDD

InterPro domains:
  IPR016181 Acyl-CoA N-acyltransferase [SSF55729] (109-173)